Protein AF-A0A8U0M442-F1 (afdb_monomer)

pLDDT: mean 87.53, std 16.9, range [26.62, 98.56]

Radius of gyration: 19.97 Å; Cα contacts (8 Å, |Δi|>4): 321; chains: 1; bounding box: 40×39×60 Å

Sequence (224 aa):
MPEYIAVTCFVAEQVDKVVFAGDLQQYSVEVANSILSRNEPLSRLKRDQACSIIENVKAEYSRLFDSNEITKDVKYVRENIVNSSKSERKITRAYGGYYLSYNQSLLIDLILESLPVDVELRCIMLASIIEATSQCVAAPGHTAQYFKPVGKGLDAIIDAWKRDPLVYYERNFDRIADRFAKTKGEAIVGEAGSLLNKVKEGDLERVGELRKLESRVNFVSTKT

Secondary structure (DSSP, 8-state):
--HHHHHHHHHHHH-SS--EEEESSHHHHHHHHHHHT-SSPPPHHHHHHHHHHHHHHHHHHHHH-------S-HHHHHHHHHHHHT-SSHHHHHHBTTTB-HHHHHHHHHHHHT--SSHHHHHHHHHHHHHHHHHH--SSSTTPPPPPSSTHHHHHHHHHHTS-HHHHHHHHHHHHHT---SS--EEEE--HHHHHTT--TT-EE---S-----SS-EE-----

Mean predicted aligned error: 7.13 Å

Structure (mmCIF, N/CA/C/O backbone):
data_AF-A0A8U0M442-F1
#
_entry.id   AF-A0A8U0M442-F1
#
loop_
_atom_site.group_PDB
_atom_site.id
_atom_site.type_symbol
_atom_site.label_atom_id
_atom_site.label_alt_id
_atom_site.label_comp_id
_atom_site.label_asym_id
_atom_site.label_entity_id
_atom_site.label_seq_id
_atom_site.pdbx_PDB_ins_code
_atom_site.Cartn_x
_atom_site.Cartn_y
_atom_site.Cartn_z
_atom_site.occupancy
_atom_site.B_iso_or_equiv
_atom_site.auth_seq_id
_atom_site.auth_comp_id
_atom_site.auth_asym_id
_atom_site.auth_atom_id
_atom_site.pdbx_PDB_model_num
ATOM 1 N N . MET A 1 1 ? 1.917 -8.196 4.770 1.00 55.84 1 MET A N 1
ATOM 2 C CA . MET A 1 1 ? 1.675 -7.754 6.159 1.00 55.84 1 MET A CA 1
ATOM 3 C C . MET A 1 1 ? 2.555 -8.594 7.077 1.00 55.84 1 MET A C 1
ATOM 5 O O . MET A 1 1 ? 2.558 -9.805 6.883 1.00 55.84 1 MET A O 1
ATOM 9 N N . PRO A 1 2 ? 3.330 -7.994 7.998 1.00 61.66 2 PRO A N 1
ATOM 10 C CA . PRO A 1 2 ? 4.067 -8.737 9.021 1.00 61.66 2 PRO A CA 1
ATOM 11 C C . PRO A 1 2 ? 3.153 -9.727 9.755 1.00 61.66 2 PRO A C 1
ATOM 13 O O . PRO A 1 2 ? 2.015 -9.385 10.082 1.00 61.66 2 PRO A O 1
ATOM 16 N N . GLU A 1 3 ? 3.636 -10.945 10.008 1.00 70.69 3 GLU A N 1
ATOM 17 C CA . GLU A 1 3 ? 2.829 -12.045 10.567 1.00 70.69 3 GLU A CA 1
ATOM 18 C C . GLU A 1 3 ? 2.163 -11.680 11.899 1.00 70.69 3 GLU A C 1
ATOM 20 O O . GLU A 1 3 ? 1.031 -12.081 12.170 1.00 70.69 3 GLU A O 1
ATOM 25 N N . TYR A 1 4 ? 2.833 -10.873 12.722 1.00 73.56 4 TYR A N 1
ATOM 26 C CA . TYR A 1 4 ? 2.301 -10.471 14.018 1.00 73.56 4 TYR A CA 1
ATOM 27 C C . TYR A 1 4 ? 1.079 -9.539 13.882 1.00 73.56 4 TYR A C 1
ATOM 29 O O . TYR A 1 4 ? 0.105 -9.729 14.607 1.00 73.56 4 TYR A O 1
ATOM 37 N N . ILE A 1 5 ? 1.068 -8.607 12.914 1.00 84.31 5 ILE A N 1
ATOM 38 C CA . ILE A 1 5 ? -0.086 -7.722 12.669 1.00 84.31 5 ILE A CA 1
ATOM 39 C C . ILE A 1 5 ? -1.287 -8.543 12.216 1.00 84.31 5 ILE A C 1
ATOM 41 O O . ILE A 1 5 ? -2.401 -8.314 12.679 1.00 84.31 5 ILE A O 1
ATOM 45 N N . ALA A 1 6 ? -1.059 -9.528 11.342 1.00 85.94 6 ALA A N 1
ATOM 46 C CA . ALA A 1 6 ? -2.124 -10.390 10.850 1.00 85.94 6 ALA A CA 1
ATOM 47 C C . ALA A 1 6 ? -2.821 -11.131 12.002 1.00 85.94 6 ALA A C 1
ATOM 49 O O . ALA A 1 6 ? -4.051 -11.158 12.051 1.00 85.94 6 ALA A O 1
ATOM 50 N N . VAL A 1 7 ? -2.047 -11.661 12.958 1.00 88.75 7 VAL A N 1
ATOM 51 C CA . VAL A 1 7 ? -2.593 -12.317 14.155 1.00 88.75 7 VAL A CA 1
ATOM 52 C C . VAL A 1 7 ? -3.352 -11.329 15.035 1.00 88.75 7 VAL A C 1
ATOM 54 O O . VAL A 1 7 ? -4.469 -11.624 15.446 1.00 88.75 7 VAL A O 1
ATOM 57 N N . THR A 1 8 ? -2.791 -10.150 15.295 1.00 90.44 8 THR A N 1
ATOM 58 C CA . THR A 1 8 ? -3.447 -9.118 16.106 1.00 90.44 8 THR A CA 1
ATOM 59 C C . THR A 1 8 ? -4.794 -8.699 15.518 1.00 90.44 8 THR A C 1
ATOM 61 O O . THR A 1 8 ? -5.797 -8.674 16.231 1.00 90.44 8 THR A O 1
ATOM 64 N N . CYS A 1 9 ? -4.840 -8.403 14.217 1.00 93.25 9 CYS A N 1
ATOM 65 C CA . CYS A 1 9 ? -6.079 -8.039 13.538 1.00 93.25 9 CYS A CA 1
ATOM 66 C C . CYS A 1 9 ? -7.093 -9.185 13.582 1.00 93.25 9 CYS A C 1
ATOM 68 O O . CYS A 1 9 ? -8.249 -8.945 13.914 1.00 93.25 9 CYS A O 1
ATOM 70 N N . PHE A 1 10 ? -6.649 -10.423 13.335 1.00 94.19 10 PHE A N 1
ATOM 71 C CA . PHE A 1 10 ? -7.511 -11.597 13.438 1.00 94.19 10 PHE A CA 1
ATOM 72 C C . PHE A 1 10 ? -8.125 -11.723 14.836 1.00 94.19 10 PHE A C 1
ATOM 74 O O . PHE A 1 10 ? -9.337 -11.861 14.955 1.00 94.19 10 PHE A O 1
ATOM 81 N N . VAL A 1 11 ? -7.323 -11.626 15.902 1.00 93.81 11 VAL A N 1
ATOM 82 C CA . VAL A 1 11 ? -7.831 -11.700 17.281 1.00 93.81 11 VAL A CA 1
ATOM 83 C C . VAL A 1 11 ? -8.887 -10.622 17.522 1.00 93.81 11 VAL A C 1
ATOM 85 O O . VAL A 1 11 ? -9.973 -10.945 17.999 1.00 93.81 11 VAL A O 1
ATOM 88 N N . ALA A 1 12 ? -8.617 -9.375 17.131 1.00 95.62 12 ALA A N 1
ATOM 89 C CA . ALA A 1 12 ? -9.541 -8.256 17.316 1.00 95.62 12 ALA A CA 1
ATOM 90 C C . ALA A 1 12 ? -10.872 -8.421 16.564 1.00 95.62 12 ALA A C 1
ATOM 92 O O . ALA A 1 12 ? -11.914 -7.980 17.044 1.00 95.62 12 ALA A O 1
ATOM 93 N N . GLU A 1 13 ? -10.862 -9.087 15.409 1.00 96.56 13 GLU A N 1
ATOM 94 C CA . GLU A 1 13 ? -12.071 -9.439 14.656 1.00 96.56 13 GLU A CA 1
ATOM 95 C C . GLU A 1 13 ? -12.875 -10.570 15.330 1.00 96.56 13 GLU A C 1
ATOM 97 O O . GLU A 1 13 ? -14.079 -10.698 15.103 1.00 96.56 13 GLU A O 1
ATOM 102 N N . GLN A 1 14 ? -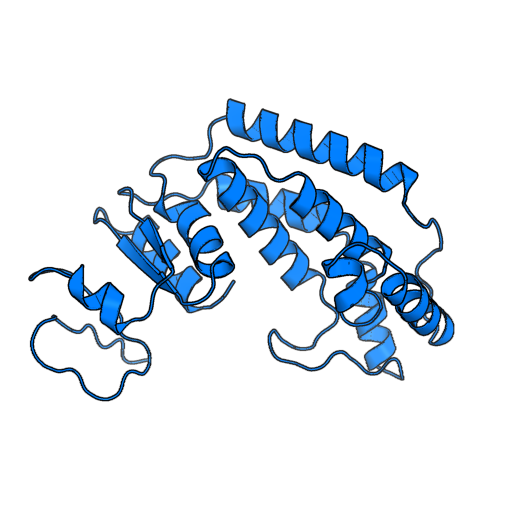12.243 -11.405 16.165 1.00 96.44 14 GLN A N 1
ATOM 103 C CA . GLN A 1 14 ? -12.881 -12.576 16.777 1.00 96.44 14 GLN A CA 1
ATOM 104 C C . GLN A 1 14 ? -13.397 -12.344 18.202 1.00 96.44 14 GLN A C 1
ATOM 106 O O . GLN A 1 14 ? -14.403 -12.956 18.579 1.00 96.44 14 GLN A O 1
ATOM 111 N N . VAL A 1 15 ? -12.771 -11.475 18.998 1.00 93.12 15 VAL A N 1
ATOM 112 C CA . VAL A 1 15 ? -13.087 -11.322 20.431 1.00 93.12 15 VAL A CA 1
ATOM 113 C C . VAL A 1 15 ? -13.762 -9.990 20.742 1.00 93.12 15 VAL A C 1
ATOM 115 O O . VAL A 1 15 ? -13.367 -8.963 20.212 1.00 93.12 15 VAL A O 1
ATOM 118 N N . ASP A 1 16 ? -14.743 -9.987 21.647 1.00 93.25 16 ASP A N 1
ATOM 119 C CA . ASP A 1 16 ? -15.371 -8.758 22.172 1.00 93.25 16 ASP A CA 1
ATOM 120 C C . ASP A 1 16 ? -14.550 -8.176 23.340 1.00 93.25 16 ASP A C 1
ATOM 122 O O . ASP A 1 16 ? -15.017 -8.006 24.469 1.00 93.25 16 ASP A O 1
ATOM 126 N N . LYS A 1 17 ? -13.247 -8.016 23.094 1.00 90.19 17 LYS A N 1
ATOM 127 C CA . LYS A 1 17 ? -12.266 -7.470 24.034 1.00 90.19 17 LYS A CA 1
ATOM 128 C C . LYS A 1 17 ? -11.420 -6.434 23.312 1.00 90.19 17 LYS A C 1
ATOM 130 O O . LYS A 1 17 ? -11.137 -6.567 22.125 1.00 90.19 17 LYS A O 1
ATOM 135 N N . VAL A 1 18 ? -10.983 -5.425 24.059 1.00 91.56 18 VAL A N 1
ATOM 136 C CA . VAL A 1 18 ? -10.044 -4.418 23.562 1.00 91.56 18 VAL A CA 1
ATOM 137 C C . VAL A 1 18 ? -8.711 -5.101 23.262 1.00 91.56 18 VAL A C 1
ATOM 139 O O . VAL A 1 18 ? -8.135 -5.746 24.135 1.00 91.56 18 VAL A O 1
ATOM 142 N N . VAL A 1 19 ? -8.228 -4.961 22.028 1.00 91.56 19 VAL A N 1
ATOM 143 C CA . VAL A 1 19 ? -6.925 -5.483 21.605 1.00 91.56 19 VAL A CA 1
ATOM 144 C C . VAL A 1 19 ? -5.942 -4.329 21.480 1.00 91.56 19 VAL A C 1
ATOM 146 O O . VAL A 1 19 ? -6.162 -3.396 20.708 1.00 91.56 19 VAL A O 1
ATOM 149 N N . PHE A 1 20 ? -4.844 -4.421 22.225 1.00 90.12 20 PHE A N 1
ATOM 150 C CA . PHE A 1 20 ? -3.714 -3.510 22.111 1.00 90.12 20 PHE A CA 1
ATOM 151 C C . PHE A 1 20 ? -2.607 -4.154 21.290 1.00 90.12 20 PHE A C 1
ATOM 153 O O . PHE A 1 20 ? -2.315 -5.342 21.428 1.00 90.12 20 PHE A O 1
ATOM 160 N N . ALA A 1 21 ? -1.973 -3.351 20.450 1.00 89.81 21 ALA A N 1
ATOM 161 C CA . ALA A 1 21 ? -0.800 -3.756 19.702 1.00 89.81 21 ALA A CA 1
ATOM 162 C C . ALA A 1 21 ? 0.303 -2.722 19.866 1.00 89.81 21 ALA A C 1
ATOM 164 O O . ALA A 1 21 ? 0.047 -1.536 20.073 1.00 89.81 21 ALA A O 1
ATOM 165 N N . GLY A 1 22 ? 1.544 -3.149 19.698 1.00 88.88 22 GLY A N 1
ATOM 166 C CA . GLY A 1 22 ? 2.610 -2.190 19.512 1.00 88.88 22 GLY A CA 1
ATOM 167 C C . GLY A 1 22 ? 3.767 -2.749 18.723 1.00 88.88 22 GLY A C 1
ATOM 168 O O . GLY A 1 22 ? 3.911 -3.961 18.571 1.00 88.88 22 GLY A O 1
ATOM 169 N N . ASP A 1 23 ? 4.523 -1.824 18.152 1.00 90.06 23 ASP A N 1
ATOM 170 C CA . ASP A 1 23 ? 5.667 -2.103 17.299 1.00 90.06 23 ASP A CA 1
ATOM 171 C C . ASP A 1 23 ? 6.629 -0.916 17.327 1.00 90.06 23 ASP A C 1
ATOM 173 O O . ASP A 1 23 ? 6.235 0.213 17.623 1.00 90.06 23 ASP A O 1
ATOM 177 N N . LEU A 1 24 ? 7.894 -1.153 16.995 1.00 89.12 24 LEU A N 1
ATOM 178 C CA . LEU A 1 24 ? 8.879 -0.076 16.881 1.00 89.12 24 LEU A CA 1
ATOM 179 C C . LEU A 1 24 ? 8.659 0.773 15.624 1.00 89.12 24 LEU A C 1
ATOM 181 O O . LEU A 1 24 ? 9.098 1.920 15.556 1.00 89.12 24 LEU A O 1
ATOM 185 N N . GLN A 1 25 ? 8.012 0.210 14.607 1.00 89.69 25 GLN A N 1
ATOM 186 C CA . GLN A 1 25 ? 7.875 0.811 13.295 1.00 89.69 25 GLN A CA 1
ATOM 187 C C . GLN A 1 25 ? 6.490 1.444 13.143 1.00 89.69 25 GLN A C 1
ATOM 189 O O . GLN A 1 25 ? 5.455 0.777 13.193 1.00 89.69 25 GLN A O 1
ATOM 194 N N . GLN A 1 26 ? 6.480 2.754 12.877 1.00 90.50 26 GLN A N 1
ATOM 195 C CA . GLN A 1 26 ? 5.258 3.539 12.671 1.00 90.50 26 GLN A CA 1
ATOM 196 C C . GLN A 1 26 ? 4.336 2.930 11.607 1.00 90.50 26 GLN A C 1
ATOM 198 O O . GLN A 1 26 ? 3.122 2.902 11.792 1.00 90.50 26 GLN A O 1
ATOM 203 N N . TYR A 1 27 ? 4.891 2.410 10.507 1.00 88.62 27 TYR A N 1
ATOM 204 C CA . TYR A 1 27 ? 4.064 1.834 9.445 1.00 88.62 27 TYR A CA 1
ATOM 205 C C . TYR A 1 27 ? 3.283 0.612 9.942 1.00 88.62 27 TYR A C 1
ATOM 207 O O . TYR A 1 27 ? 2.114 0.456 9.606 1.00 88.62 27 TYR A O 1
ATOM 215 N N . SER A 1 28 ? 3.893 -0.237 10.770 1.00 90.94 28 SER A N 1
ATOM 216 C CA . SER A 1 28 ? 3.242 -1.437 11.284 1.00 90.94 28 SER A CA 1
ATOM 217 C C . SER A 1 28 ? 2.088 -1.079 12.221 1.00 90.94 28 SER A C 1
ATOM 219 O O . SER A 1 28 ? 1.016 -1.682 12.174 1.00 90.94 28 SER A O 1
ATOM 221 N N . VAL A 1 29 ? 2.276 -0.028 13.018 1.00 92.69 29 VAL A N 1
ATOM 222 C CA . VAL A 1 29 ? 1.230 0.545 13.868 1.00 92.69 29 VAL A CA 1
ATOM 223 C C . VAL A 1 29 ? 0.062 1.078 13.041 1.00 92.69 29 VAL A C 1
ATOM 225 O O . VAL A 1 29 ? -1.089 0.784 13.351 1.00 92.69 29 VAL A O 1
ATOM 228 N N . GLU A 1 30 ? 0.327 1.806 11.960 1.00 93.50 30 GLU A N 1
ATOM 229 C CA . GLU A 1 30 ? -0.731 2.325 11.083 1.00 93.50 30 GLU A CA 1
ATOM 230 C C . GLU A 1 30 ? -1.480 1.203 10.354 1.00 93.50 30 GLU A C 1
ATOM 232 O O . GLU A 1 30 ? -2.708 1.229 10.266 1.00 93.50 30 GLU A O 1
ATOM 237 N N . VAL A 1 31 ? -0.772 0.155 9.920 1.00 94.56 31 VAL A N 1
ATOM 238 C CA . VAL A 1 31 ? -1.399 -1.034 9.327 1.00 94.56 31 VAL A CA 1
ATOM 239 C C . VAL A 1 31 ? -2.300 -1.743 10.338 1.00 94.56 31 VAL A C 1
ATOM 241 O O . VAL A 1 31 ? -3.432 -2.081 10.001 1.00 94.56 31 VAL A O 1
ATOM 244 N N . ALA A 1 32 ? -1.857 -1.940 11.580 1.00 95.62 32 ALA A N 1
ATOM 245 C CA . ALA A 1 32 ? -2.695 -2.536 12.620 1.00 95.62 32 ALA A CA 1
ATOM 246 C C . ALA A 1 32 ? -3.919 -1.654 12.942 1.00 95.62 32 ALA A C 1
ATOM 248 O O . ALA A 1 32 ? -5.049 -2.147 13.024 1.00 95.62 32 ALA A O 1
ATOM 249 N N . ASN A 1 33 ? -3.722 -0.336 13.040 1.00 96.75 33 ASN A N 1
ATOM 250 C CA . ASN A 1 33 ? -4.794 0.627 13.290 1.00 96.75 33 ASN A CA 1
ATOM 251 C C . ASN A 1 33 ? -5.827 0.712 12.161 1.00 96.75 33 ASN A C 1
ATOM 253 O O . ASN A 1 33 ? -6.955 1.114 12.437 1.00 96.75 33 ASN A O 1
ATOM 257 N N . SER A 1 34 ? -5.512 0.265 10.938 1.00 96.94 34 SER A N 1
ATOM 258 C CA . SER A 1 34 ? -6.503 0.151 9.853 1.00 96.94 34 SER A CA 1
ATOM 259 C C . SER A 1 34 ? -7.693 -0.760 10.200 1.00 96.94 34 SER A C 1
ATOM 261 O O . SER A 1 34 ? -8.754 -0.639 9.581 1.00 96.94 34 SER A O 1
ATOM 263 N N . ILE A 1 35 ? -7.532 -1.637 11.200 1.00 97.62 35 ILE A N 1
ATOM 264 C CA . ILE A 1 35 ? -8.568 -2.539 11.720 1.00 97.62 35 ILE A CA 1
ATOM 265 C C . ILE A 1 35 ? -8.875 -2.233 13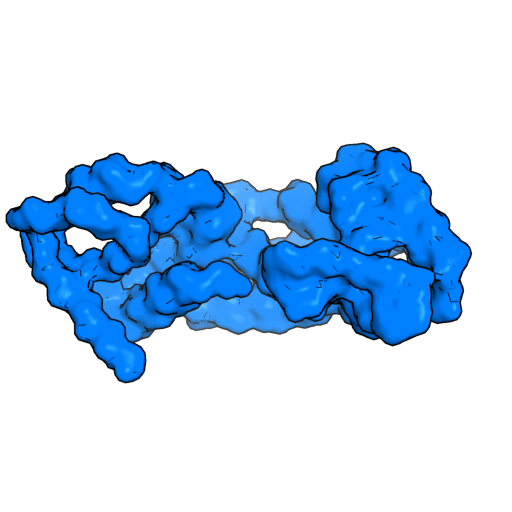.190 1.00 97.62 35 ILE A C 1
ATOM 267 O O . ILE A 1 35 ? -10.043 -2.106 13.542 1.00 97.62 35 ILE A O 1
ATOM 271 N N . LEU A 1 36 ? -7.855 -2.088 14.047 1.00 96.88 36 LEU A N 1
ATOM 272 C CA . LEU A 1 36 ? -8.054 -1.976 15.502 1.00 96.88 36 LEU A CA 1
ATOM 273 C C . LEU A 1 36 ? -8.815 -0.719 15.930 1.00 96.88 36 LEU A C 1
ATOM 275 O O . LEU A 1 36 ? -9.611 -0.775 16.863 1.00 96.88 36 LEU A O 1
ATOM 279 N N . SER A 1 37 ? -8.590 0.409 15.254 1.00 96.12 37 SER A N 1
ATOM 280 C CA . SER A 1 37 ? -9.120 1.711 15.684 1.00 96.12 37 SER A CA 1
ATOM 281 C C . SER A 1 37 ? -10.627 1.888 15.449 1.00 96.12 37 SER A C 1
ATOM 283 O O . SER A 1 37 ? -11.217 2.894 15.856 1.00 96.12 37 SER A O 1
ATOM 285 N N . ARG A 1 38 ? -11.276 0.909 14.812 1.00 96.38 38 ARG A N 1
ATOM 286 C CA . ARG A 1 38 ? -12.689 0.958 14.437 1.00 96.38 38 ARG A CA 1
ATOM 287 C C . ARG A 1 38 ? -13.394 -0.355 14.722 1.00 96.38 38 ARG A C 1
ATOM 289 O O . ARG A 1 38 ? -12.786 -1.420 14.738 1.00 96.38 38 ARG A O 1
ATOM 296 N N . ASN A 1 39 ? -14.699 -0.244 14.927 1.00 97.38 39 ASN A N 1
ATOM 297 C CA . ASN A 1 39 ? -15.589 -1.362 15.208 1.00 97.38 39 ASN A CA 1
ATOM 298 C C . ASN A 1 39 ? -16.771 -1.459 14.245 1.00 97.38 39 ASN A C 1
ATOM 300 O O . ASN A 1 39 ? -17.774 -2.106 14.532 1.00 97.38 39 ASN A O 1
ATOM 304 N N . GLU A 1 40 ? -16.631 -0.808 13.099 1.00 97.69 40 GLU A N 1
ATOM 305 C CA . GLU A 1 40 ? -17.576 -0.849 12.002 1.00 97.69 40 GLU A CA 1
ATOM 306 C C . GLU A 1 40 ? -16.814 -0.785 10.667 1.00 97.69 40 GLU A C 1
ATOM 308 O O . GLU A 1 40 ? -15.645 -0.360 10.624 1.00 97.69 40 GLU A O 1
ATOM 313 N N . PRO A 1 41 ? -17.437 -1.234 9.565 1.00 97.94 41 PRO A N 1
ATOM 314 C CA . PRO A 1 41 ? -16.893 -1.036 8.231 1.00 97.94 41 PRO A CA 1
ATOM 315 C C . PRO A 1 41 ? -16.665 0.444 7.930 1.00 97.94 41 PRO A C 1
ATOM 317 O O . PRO A 1 41 ? -17.378 1.316 8.426 1.00 97.94 41 PRO A O 1
ATOM 320 N N . LEU A 1 42 ? -15.720 0.723 7.035 1.00 97.75 42 LEU A N 1
ATOM 321 C CA . LEU A 1 42 ? -15.485 2.079 6.564 1.00 97.75 42 LEU A CA 1
ATOM 322 C C . LEU A 1 42 ? -16.757 2.642 5.914 1.00 97.75 42 LEU A C 1
ATOM 324 O O . LEU A 1 42 ? -17.309 2.038 4.983 1.00 97.75 42 LEU A O 1
ATOM 328 N N . SER A 1 43 ? -17.192 3.811 6.390 1.00 97.94 43 SER A N 1
ATOM 329 C CA . SER A 1 43 ? -18.424 4.454 5.933 1.00 97.94 43 SER A CA 1
ATOM 330 C C . SER A 1 43 ? -18.390 4.788 4.440 1.00 97.94 43 SER A C 1
ATOM 332 O O . SER A 1 43 ? -17.330 5.025 3.852 1.00 97.94 43 SER A O 1
ATOM 334 N N . ARG A 1 44 ? -19.572 4.864 3.814 1.00 97.75 44 ARG A N 1
ATOM 335 C CA . ARG A 1 44 ? -19.685 5.189 2.386 1.00 97.75 44 ARG A CA 1
ATOM 336 C C . ARG A 1 44 ? -19.023 6.524 2.036 1.00 97.75 44 ARG A C 1
ATOM 338 O O . ARG A 1 44 ? -18.281 6.585 1.066 1.00 97.75 44 ARG A O 1
ATOM 345 N N . LEU A 1 45 ? -19.218 7.546 2.871 1.00 98.00 45 LEU A N 1
ATOM 346 C CA . LEU A 1 45 ? -18.607 8.865 2.688 1.00 98.00 45 LEU A CA 1
ATOM 347 C C . LEU A 1 45 ? -17.072 8.787 2.640 1.00 98.00 45 LEU A C 1
ATOM 349 O O . LEU A 1 45 ? -16.451 9.392 1.771 1.00 98.00 45 LEU A O 1
ATOM 353 N N . LYS A 1 46 ? -16.457 8.011 3.544 1.00 98.06 46 LYS A N 1
ATOM 354 C CA . LYS A 1 46 ? -14.999 7.827 3.567 1.00 98.06 46 LYS A CA 1
ATOM 355 C C . LYS A 1 46 ? -14.500 7.027 2.360 1.00 98.06 46 LYS A C 1
ATOM 357 O O . LYS A 1 46 ? -13.422 7.318 1.849 1.00 98.06 46 LYS A O 1
ATOM 362 N N . ARG A 1 47 ? -15.284 6.064 1.860 1.00 98.25 47 ARG A N 1
ATOM 363 C CA . ARG A 1 47 ? -14.973 5.363 0.599 1.00 98.25 47 ARG A CA 1
ATOM 364 C C . ARG A 1 47 ? -15.010 6.306 -0.597 1.00 98.25 47 ARG A C 1
ATOM 366 O O . ARG A 1 47 ? -14.053 6.335 -1.359 1.00 98.25 47 ARG A O 1
ATOM 373 N N . ASP A 1 48 ? -16.058 7.117 -0.722 1.00 98.19 48 ASP A N 1
ATOM 374 C CA . ASP A 1 48 ? -16.179 8.090 -1.814 1.00 98.19 48 ASP A CA 1
ATOM 375 C C . ASP A 1 48 ? -15.036 9.130 -1.762 1.00 98.19 48 ASP A C 1
ATOM 377 O O . ASP A 1 48 ? -14.496 9.532 -2.799 1.00 98.19 48 ASP A O 1
ATOM 381 N N . GLN A 1 49 ? -14.601 9.510 -0.554 1.00 98.38 49 GLN A N 1
ATOM 382 C CA . GLN A 1 49 ? -13.415 10.344 -0.350 1.00 98.38 49 GLN A CA 1
ATOM 383 C C . GLN A 1 49 ? -12.129 9.656 -0.835 1.00 98.38 49 GLN A C 1
ATOM 385 O O . GLN A 1 49 ? -11.362 10.280 -1.567 1.00 98.38 49 GLN A O 1
ATOM 390 N N . ALA A 1 50 ? -11.886 8.390 -0.472 1.00 98.31 50 ALA A N 1
ATOM 391 C CA . ALA A 1 50 ? -10.731 7.641 -0.977 1.00 98.31 50 ALA A CA 1
ATOM 392 C C . ALA A 1 50 ? -10.749 7.520 -2.504 1.00 98.31 50 ALA A C 1
ATOM 394 O O . ALA A 1 50 ? -9.729 7.784 -3.137 1.00 98.31 50 ALA A O 1
ATOM 395 N N . CYS A 1 51 ? -11.904 7.207 -3.103 1.00 98.19 51 CYS A N 1
ATOM 396 C CA . CYS A 1 51 ? -12.058 7.171 -4.557 1.00 98.19 51 CYS A CA 1
ATOM 397 C C . CYS A 1 51 ? -11.662 8.510 -5.188 1.00 98.19 51 CYS A C 1
ATOM 399 O O . CYS A 1 51 ? -10.867 8.539 -6.119 1.00 98.19 51 CYS A O 1
ATOM 401 N N .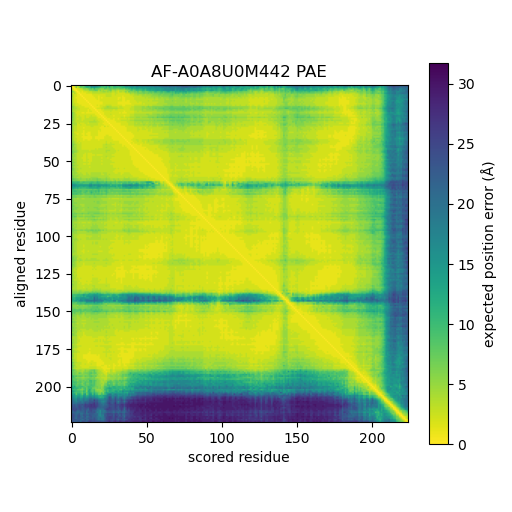 SER A 1 52 ? -12.143 9.626 -4.636 1.00 98.38 52 SER A N 1
ATOM 402 C CA . SER A 1 52 ? -11.814 10.966 -5.141 1.00 98.38 52 SER A CA 1
ATOM 403 C C . SER A 1 52 ? -10.313 11.269 -5.066 1.00 98.38 52 SER A C 1
ATOM 405 O O . SER A 1 52 ? -9.747 11.846 -5.993 1.00 98.38 52 SER A O 1
ATOM 407 N N . ILE A 1 53 ? -9.648 10.861 -3.980 1.00 98.56 53 ILE A N 1
ATOM 408 C CA . ILE A 1 53 ? -8.192 11.001 -3.837 1.00 98.56 53 ILE A CA 1
ATOM 409 C C . ILE A 1 53 ? -7.467 10.176 -4.906 1.00 98.56 53 ILE A C 1
ATOM 411 O O . ILE A 1 53 ? -6.562 10.684 -5.564 1.00 98.56 53 ILE A O 1
ATOM 415 N N . ILE A 1 54 ? -7.878 8.926 -5.113 1.00 98.31 54 ILE A N 1
ATOM 416 C CA . ILE A 1 54 ? -7.249 8.033 -6.089 1.00 98.31 54 ILE A CA 1
ATOM 417 C C . ILE A 1 54 ? -7.466 8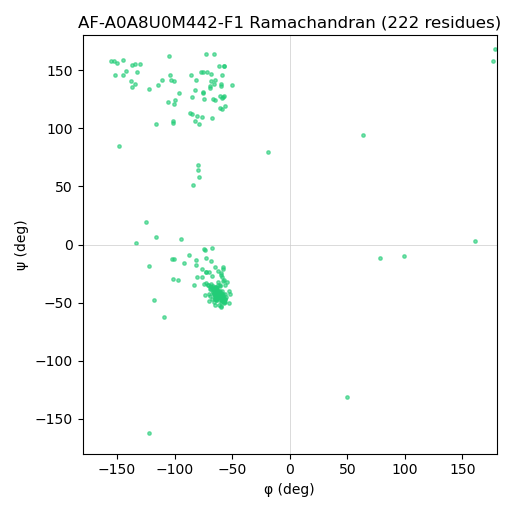.505 -7.526 1.00 98.31 54 ILE A C 1
ATOM 419 O O . ILE A 1 54 ? -6.541 8.414 -8.329 1.00 98.31 54 ILE A O 1
ATOM 423 N N . GLU A 1 55 ? -8.620 9.078 -7.858 1.00 98.25 55 GLU A N 1
ATOM 424 C CA . GLU A 1 55 ? -8.835 9.678 -9.179 1.00 98.25 55 GLU A CA 1
ATOM 425 C C . GLU A 1 55 ? -7.911 10.882 -9.423 1.00 98.25 55 GLU A C 1
ATOM 427 O O . GLU A 1 55 ? -7.344 11.018 -10.510 1.00 98.25 55 GLU A O 1
ATOM 432 N N . ASN A 1 56 ? -7.652 11.705 -8.401 1.00 98.06 56 ASN A N 1
ATOM 433 C CA . ASN A 1 56 ? -6.658 12.779 -8.504 1.00 98.06 56 ASN A CA 1
ATOM 434 C C . ASN A 1 56 ? -5.240 12.225 -8.706 1.00 98.06 56 ASN A C 1
ATOM 436 O O . ASN A 1 56 ? -4.508 12.720 -9.565 1.00 98.06 56 ASN A O 1
ATOM 440 N N . VAL A 1 57 ? -4.877 11.165 -7.976 1.00 98.06 57 VAL A N 1
ATOM 441 C CA . VAL A 1 57 ? -3.596 10.468 -8.159 1.00 98.06 57 VAL A CA 1
ATOM 442 C C . VAL A 1 57 ? -3.475 9.912 -9.575 1.00 98.06 57 VAL A C 1
ATOM 444 O O . VAL A 1 57 ? -2.444 10.111 -10.208 1.00 98.06 57 VAL A O 1
ATOM 447 N N . LYS A 1 58 ? -4.512 9.255 -10.110 1.00 97.38 58 LYS A N 1
ATOM 448 C CA . LYS A 1 58 ? -4.527 8.730 -11.488 1.00 97.38 58 LYS A CA 1
ATOM 449 C C . LYS A 1 58 ? -4.334 9.847 -12.514 1.00 97.38 58 LYS A C 1
ATOM 451 O O . LYS A 1 58 ? -3.574 9.680 -13.472 1.00 97.38 58 LYS A O 1
ATOM 456 N N . ALA A 1 59 ? -4.984 10.992 -12.308 1.00 97.00 59 ALA A N 1
ATOM 457 C CA . ALA A 1 59 ? -4.853 12.150 -13.184 1.00 97.00 59 ALA A CA 1
ATOM 458 C C . ALA A 1 59 ? -3.435 12.745 -13.157 1.00 97.00 59 ALA A C 1
ATOM 460 O O . ALA A 1 59 ? -2.897 13.080 -14.212 1.00 97.00 59 ALA A O 1
ATOM 461 N N . GLU A 1 60 ? -2.815 12.864 -11.980 1.00 96.62 60 GLU A N 1
ATOM 462 C CA . GLU A 1 60 ? -1.426 13.318 -11.856 1.00 96.62 60 GLU A CA 1
ATOM 463 C C . GLU A 1 60 ? -0.447 12.296 -12.436 1.00 96.62 60 GLU A C 1
ATOM 465 O O . GLU A 1 60 ? 0.412 12.648 -13.245 1.00 96.62 60 GLU A O 1
ATOM 470 N N . TYR A 1 61 ? -0.626 11.023 -12.092 1.00 96.19 61 TYR A N 1
ATOM 471 C CA . TYR A 1 61 ? 0.184 9.923 -12.588 1.00 96.19 61 TYR A CA 1
ATOM 472 C C . TYR A 1 61 ? 0.200 9.886 -14.112 1.00 96.19 61 TYR A C 1
ATOM 474 O O . TYR A 1 61 ? 1.271 9.831 -14.701 1.00 96.19 61 TYR A O 1
ATOM 482 N N . SER A 1 62 ? -0.956 10.033 -14.762 1.00 94.62 62 SER A N 1
ATOM 483 C CA . SER A 1 62 ? -1.059 10.054 -16.227 1.00 94.62 62 SER A CA 1
ATOM 484 C C . SER A 1 62 ? -0.246 11.177 -16.885 1.00 94.62 62 SER A C 1
ATOM 486 O O . SER A 1 62 ? 0.158 11.039 -18.035 1.00 94.62 62 SER A O 1
ATOM 488 N N . ARG A 1 63 ? 0.018 12.288 -16.178 1.00 93.25 63 ARG A N 1
ATOM 489 C CA . ARG A 1 63 ? 0.868 13.388 -16.678 1.00 93.25 63 ARG A CA 1
ATOM 490 C C . ARG A 1 63 ? 2.358 13.096 -16.535 1.00 93.25 63 ARG A C 1
ATOM 492 O O . ARG A 1 63 ? 3.155 13.654 -17.282 1.00 93.25 63 ARG A O 1
ATOM 499 N N . LEU A 1 64 ? 2.725 12.283 -15.548 1.00 90.69 64 LEU A N 1
ATOM 500 C CA . LEU A 1 64 ? 4.110 11.948 -15.215 1.00 90.69 64 LEU A CA 1
ATOM 501 C C . LEU A 1 64 ? 4.537 10.576 -15.760 1.00 90.69 64 LEU A C 1
ATOM 503 O O . LEU A 1 64 ? 5.721 10.252 -15.725 1.00 90.69 64 LEU A O 1
ATOM 507 N N . PHE A 1 65 ? 3.578 9.771 -16.219 1.00 88.06 65 PHE A N 1
ATOM 508 C CA . PHE A 1 65 ? 3.777 8.396 -16.647 1.00 88.06 65 PHE A CA 1
ATOM 509 C C . PHE A 1 65 ? 4.749 8.312 -17.819 1.00 88.06 65 PHE A C 1
ATOM 511 O O . PHE A 1 65 ? 4.550 8.945 -18.858 1.00 88.06 65 PHE A O 1
ATOM 518 N N . ASP A 1 66 ? 5.768 7.469 -17.674 1.00 82.56 66 ASP A N 1
ATOM 519 C CA . ASP A 1 66 ? 6.608 7.101 -18.801 1.00 82.56 66 ASP A CA 1
ATOM 520 C C . ASP A 1 66 ? 5.903 6.012 -19.618 1.00 82.56 66 ASP A C 1
ATOM 522 O O . ASP A 1 66 ? 5.771 4.872 -19.173 1.00 82.56 66 ASP A O 1
ATOM 526 N N . SER A 1 67 ? 5.466 6.356 -20.830 1.00 81.62 67 SER A N 1
ATOM 527 C CA . SER A 1 67 ? 4.779 5.435 -21.742 1.00 81.62 67 SER A CA 1
ATOM 528 C C . SER A 1 67 ? 5.648 4.294 -22.282 1.00 81.62 67 SER A C 1
ATOM 530 O O . SER A 1 67 ? 5.141 3.456 -23.027 1.00 81.62 67 SER A O 1
ATOM 532 N N . ASN A 1 68 ? 6.942 4.258 -21.953 1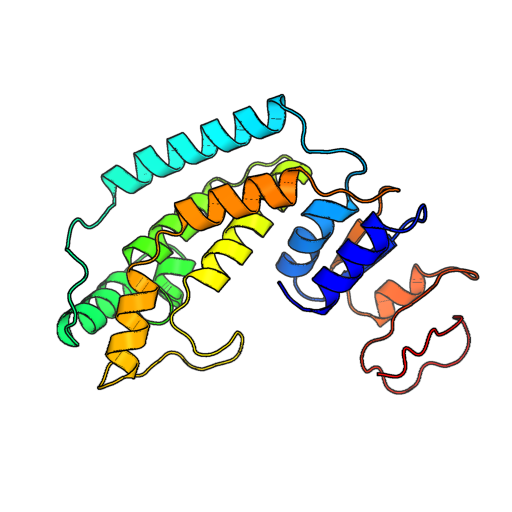.00 81.56 68 ASN A N 1
ATOM 533 C CA . ASN A 1 68 ? 7.838 3.197 -22.391 1.00 81.56 68 ASN A CA 1
ATOM 534 C C . ASN A 1 68 ? 7.319 1.814 -21.977 1.00 81.56 68 ASN A C 1
ATOM 536 O O . ASN A 1 68 ? 7.189 1.495 -20.791 1.00 81.56 68 ASN A O 1
ATOM 540 N N . GLU A 1 69 ? 7.071 0.969 -22.978 1.00 87.19 69 GLU A N 1
ATOM 541 C CA . GLU A 1 69 ? 6.646 -0.409 -22.764 1.00 87.19 69 GLU A CA 1
ATOM 542 C C . GLU A 1 69 ? 7.703 -1.174 -21.957 1.00 87.19 69 GLU A C 1
ATOM 544 O O . GLU A 1 69 ? 8.911 -1.052 -22.184 1.00 87.19 69 GLU A O 1
ATOM 549 N N . ILE A 1 70 ? 7.249 -1.985 -20.999 1.00 90.56 70 ILE A N 1
ATOM 550 C CA . ILE A 1 70 ? 8.141 -2.839 -20.218 1.00 90.56 70 ILE A CA 1
ATOM 551 C C . ILE A 1 70 ? 8.715 -3.916 -21.140 1.00 90.56 70 ILE A C 1
ATOM 553 O O . ILE A 1 70 ? 8.025 -4.864 -21.520 1.00 90.56 70 ILE A O 1
ATOM 557 N N . THR A 1 71 ? 10.005 -3.802 -21.447 1.00 91.44 71 THR A N 1
ATOM 558 C CA . THR A 1 71 ? 10.718 -4.755 -22.302 1.00 91.44 71 THR A CA 1
ATOM 559 C C . THR A 1 71 ? 11.609 -5.682 -21.485 1.00 91.44 71 THR A C 1
ATOM 561 O O . THR A 1 71 ? 12.187 -5.309 -20.463 1.00 91.44 71 THR A O 1
ATOM 564 N N . LYS A 1 72 ? 11.739 -6.930 -21.947 1.00 93.69 72 LYS A N 1
ATOM 565 C CA . LYS A 1 72 ? 12.618 -7.934 -21.340 1.00 93.69 72 LYS A CA 1
ATOM 566 C C . LYS A 1 72 ? 14.070 -7.718 -21.775 1.00 93.69 72 LYS A C 1
ATOM 568 O O . LYS A 1 72 ? 14.634 -8.521 -22.513 1.00 93.69 72 LYS A O 1
ATOM 573 N N . ASP A 1 73 ? 14.659 -6.621 -21.312 1.00 93.69 73 ASP A N 1
ATOM 574 C CA . ASP A 1 73 ? 16.027 -6.214 -21.629 1.00 93.69 73 ASP A CA 1
ATOM 575 C C . ASP A 1 73 ? 16.759 -5.718 -20.370 1.00 93.69 73 ASP A C 1
ATOM 577 O O . ASP A 1 73 ? 16.246 -4.932 -19.574 1.00 93.69 73 ASP A O 1
ATOM 581 N N . VAL A 1 74 ? 18.006 -6.157 -20.201 1.00 94.38 74 VAL A N 1
ATOM 582 C CA . VAL A 1 74 ? 18.903 -5.680 -19.140 1.00 94.38 74 VAL A CA 1
ATOM 583 C C . VAL A 1 74 ? 19.151 -4.176 -19.265 1.00 94.38 74 VAL A C 1
ATOM 585 O O . VAL A 1 74 ? 19.283 -3.491 -18.249 1.00 94.38 74 VAL A O 1
ATOM 588 N N . LYS A 1 75 ? 19.212 -3.647 -20.493 1.00 94.94 75 LYS A N 1
ATOM 589 C CA . LYS A 1 75 ? 19.366 -2.211 -20.738 1.00 94.94 75 LYS A CA 1
ATOM 590 C C . LYS A 1 75 ? 18.176 -1.429 -20.176 1.00 94.94 75 LYS A C 1
ATOM 592 O O . LYS A 1 75 ? 18.399 -0.477 -19.435 1.00 94.94 75 LYS A O 1
ATOM 597 N N . TYR A 1 76 ? 16.953 -1.898 -20.421 1.00 94.00 76 TYR A N 1
ATOM 598 C CA . TYR A 1 76 ? 15.727 -1.295 -19.891 1.00 94.00 76 TYR A CA 1
ATOM 599 C C . TYR A 1 76 ? 15.707 -1.255 -18.353 1.00 94.00 76 TYR A C 1
ATOM 601 O O . TYR A 1 76 ? 15.384 -0.229 -17.748 1.00 94.00 76 TYR A O 1
ATOM 609 N N . VAL A 1 77 ? 16.124 -2.345 -17.695 1.00 95.06 77 VAL A N 1
ATOM 610 C CA . VAL A 1 77 ? 16.241 -2.383 -16.224 1.00 95.06 77 VAL A CA 1
ATOM 611 C C . VAL A 1 77 ? 17.265 -1.360 -15.720 1.00 95.06 77 VAL A C 1
ATOM 613 O O . VAL A 1 77 ? 17.004 -0.641 -14.755 1.00 95.06 77 VAL A O 1
ATOM 616 N N . ARG A 1 78 ? 18.422 -1.243 -16.382 1.00 94.62 78 ARG A N 1
ATOM 617 C CA . ARG A 1 78 ? 19.454 -0.254 -16.019 1.00 94.62 78 ARG A CA 1
ATOM 618 C C . ARG A 1 78 ? 18.978 1.184 -16.210 1.00 94.62 78 ARG A C 1
ATOM 620 O O . ARG A 1 78 ? 19.280 2.028 -15.372 1.00 94.62 78 ARG A O 1
ATOM 627 N N . GLU A 1 79 ? 18.239 1.461 -17.277 1.00 94.69 79 GLU A N 1
ATOM 628 C CA . GLU A 1 79 ? 17.641 2.778 -17.518 1.00 94.69 79 GLU A CA 1
ATOM 629 C C . GLU A 1 79 ? 16.632 3.139 -16.424 1.00 94.69 79 GLU A C 1
ATOM 631 O O . GLU A 1 79 ? 16.695 4.247 -15.893 1.00 94.69 79 GLU A O 1
ATOM 636 N N . ASN A 1 80 ? 15.792 2.187 -15.999 1.00 95.25 80 ASN A N 1
ATOM 637 C CA . ASN A 1 80 ? 14.897 2.371 -14.853 1.00 95.25 80 ASN A CA 1
ATOM 638 C C . ASN A 1 80 ? 15.673 2.750 -13.583 1.00 95.25 80 ASN A C 1
ATOM 640 O O . ASN A 1 80 ? 15.311 3.724 -12.934 1.00 95.25 80 ASN A O 1
ATOM 644 N N . ILE A 1 81 ? 16.772 2.057 -13.259 1.00 95.00 81 ILE A N 1
ATOM 645 C CA . ILE A 1 81 ? 17.619 2.389 -12.095 1.00 95.00 81 ILE A CA 1
ATOM 646 C C . ILE A 1 81 ? 18.159 3.822 -12.190 1.00 95.00 81 ILE A C 1
ATOM 648 O O . ILE A 1 81 ? 18.094 4.587 -11.225 1.00 95.00 81 ILE A O 1
ATOM 652 N N . VAL A 1 82 ? 18.692 4.201 -13.355 1.00 95.75 82 VAL A N 1
ATOM 653 C CA . VAL A 1 82 ? 19.258 5.539 -13.571 1.00 95.75 82 VAL A CA 1
ATOM 654 C C . VAL A 1 82 ? 18.179 6.612 -13.443 1.00 95.75 82 VAL A C 1
ATOM 656 O O . VAL A 1 82 ? 18.399 7.608 -12.755 1.00 95.75 82 VAL A O 1
ATOM 659 N N . ASN A 1 83 ? 17.012 6.415 -14.052 1.00 94.75 83 ASN A N 1
ATOM 660 C CA . ASN A 1 83 ? 15.902 7.363 -13.976 1.00 94.75 83 ASN A CA 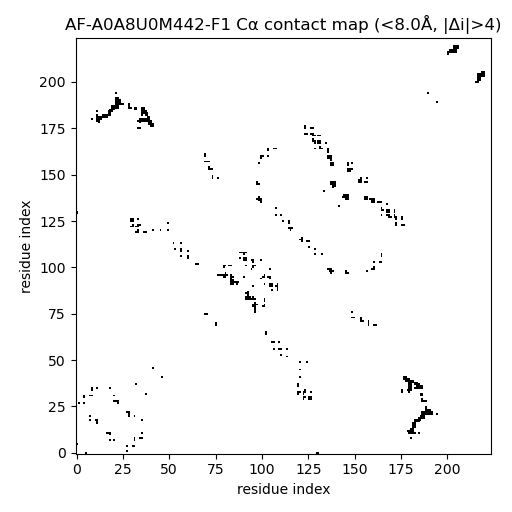1
ATOM 661 C C . ASN A 1 83 ? 15.358 7.478 -12.548 1.00 94.75 83 ASN A C 1
ATOM 663 O O . ASN A 1 83 ? 15.186 8.585 -12.040 1.00 94.75 83 ASN A O 1
ATOM 667 N N . SER A 1 84 ? 15.186 6.348 -11.863 1.00 96.25 84 SER A N 1
ATOM 668 C CA . SER A 1 84 ? 14.774 6.293 -10.462 1.00 96.25 84 SER A CA 1
ATOM 669 C C . SER A 1 84 ? 15.732 7.049 -9.546 1.00 96.25 84 SER A C 1
ATOM 671 O O . SER A 1 84 ? 15.282 7.875 -8.757 1.00 96.25 84 SER A O 1
ATOM 673 N N . SER A 1 85 ? 17.049 6.871 -9.705 1.00 95.94 85 SER A N 1
ATOM 674 C CA . SER A 1 85 ? 18.064 7.544 -8.877 1.00 95.94 85 SER A CA 1
ATOM 675 C C . SER A 1 85 ? 18.031 9.077 -8.945 1.00 95.94 85 SER A C 1
ATOM 677 O O . SER A 1 85 ? 18.455 9.740 -7.999 1.00 95.94 85 SER A O 1
ATOM 679 N N . LYS A 1 86 ? 17.501 9.637 -10.039 1.00 95.81 86 LYS A N 1
ATOM 680 C CA . LYS A 1 86 ? 17.349 11.084 -10.256 1.00 95.81 86 LYS A CA 1
ATOM 681 C C . LYS A 1 86 ? 16.038 11.641 -9.699 1.00 95.81 86 LYS A C 1
ATOM 683 O O . LYS A 1 86 ? 15.856 12.853 -9.699 1.00 95.81 86 LYS A O 1
ATOM 688 N N . SER A 1 87 ? 15.120 10.781 -9.257 1.00 95.62 87 SER A N 1
ATOM 689 C CA . SER A 1 87 ? 13.836 11.210 -8.709 1.00 95.62 87 SER A CA 1
ATOM 690 C C . SER A 1 87 ? 14.010 11.924 -7.368 1.00 95.62 87 SER A C 1
ATOM 692 O O . SER A 1 87 ? 14.780 11.514 -6.492 1.00 95.62 87 SER A O 1
ATOM 694 N N . GLU A 1 88 ? 13.234 12.984 -7.169 1.00 95.88 88 GLU A N 1
ATOM 695 C CA . GLU A 1 88 ? 13.149 13.670 -5.879 1.00 95.88 88 GLU A CA 1
ATOM 696 C C . GLU A 1 88 ? 12.303 12.880 -4.868 1.00 95.88 88 GLU A C 1
ATOM 698 O O . GLU A 1 88 ? 12.501 13.020 -3.655 1.00 95.88 88 GLU A O 1
ATOM 703 N N . ARG A 1 89 ? 11.436 11.981 -5.356 1.00 96.38 89 ARG A N 1
ATOM 704 C CA . ARG A 1 89 ? 10.507 11.194 -4.541 1.00 96.38 89 ARG A CA 1
ATOM 705 C C . ARG A 1 89 ? 11.172 9.978 -3.904 1.00 96.38 89 ARG A C 1
ATOM 707 O O . ARG A 1 89 ? 12.052 9.339 -4.487 1.00 96.38 89 ARG A O 1
ATOM 714 N N . LYS A 1 90 ? 10.788 9.687 -2.660 1.00 95.50 90 LYS A N 1
ATOM 715 C CA . LYS A 1 90 ? 11.554 8.810 -1.763 1.00 95.50 90 LYS A CA 1
ATOM 716 C C . LYS A 1 90 ? 11.508 7.351 -2.201 1.00 95.50 90 LYS A C 1
ATOM 718 O O . LYS A 1 90 ? 12.566 6.725 -2.259 1.00 95.50 90 LYS A O 1
ATOM 723 N N . ILE A 1 91 ? 10.324 6.814 -2.501 1.00 96.69 91 ILE A N 1
ATOM 724 C CA . ILE A 1 91 ? 10.172 5.409 -2.893 1.00 96.69 91 ILE A CA 1
ATOM 725 C C . ILE A 1 91 ? 10.791 5.182 -4.267 1.00 96.69 91 ILE A C 1
ATOM 727 O O . ILE A 1 91 ? 11.575 4.249 -4.440 1.00 96.69 91 ILE A O 1
ATOM 731 N N . THR A 1 92 ? 10.525 6.083 -5.208 1.00 97.44 92 THR A N 1
ATOM 732 C CA . THR A 1 92 ? 11.088 6.057 -6.558 1.00 97.44 92 THR A CA 1
ATOM 733 C C . THR A 1 92 ? 12.605 6.041 -6.519 1.00 97.44 92 THR A C 1
ATOM 735 O O . THR A 1 92 ? 13.215 5.174 -7.138 1.00 97.44 92 THR A O 1
ATOM 738 N N . ARG A 1 93 ? 13.224 6.939 -5.744 1.00 97.44 93 ARG A N 1
ATOM 739 C CA . ARG A 1 93 ? 14.684 7.012 -5.633 1.00 97.44 93 ARG A CA 1
ATOM 740 C C . ARG A 1 93 ? 15.302 5.797 -4.956 1.00 97.44 93 ARG A C 1
ATOM 742 O O . ARG A 1 93 ? 16.365 5.349 -5.376 1.00 97.44 93 ARG A O 1
ATOM 749 N N . ALA A 1 94 ? 14.678 5.295 -3.894 1.00 95.50 94 ALA A N 1
ATOM 750 C CA . ALA A 1 94 ? 15.258 4.232 -3.079 1.00 95.50 94 ALA A CA 1
ATOM 751 C C . ALA A 1 94 ? 15.031 2.824 -3.655 1.00 95.50 94 ALA A C 1
ATOM 753 O O . ALA A 1 94 ? 15.899 1.965 -3.511 1.00 95.50 94 ALA A O 1
ATOM 754 N N . TYR A 1 95 ? 13.884 2.577 -4.293 1.00 95.44 95 TYR A N 1
ATOM 755 C CA . TYR A 1 95 ? 13.439 1.227 -4.664 1.00 95.44 95 TYR A CA 1
ATOM 756 C C . TYR A 1 95 ? 13.180 1.041 -6.163 1.00 95.44 95 TYR A C 1
ATOM 758 O O . TYR A 1 95 ? 13.153 -0.103 -6.634 1.00 95.44 95 TYR A O 1
ATOM 766 N N . GLY A 1 96 ? 12.997 2.130 -6.912 1.00 95.81 96 GLY A N 1
ATOM 767 C CA . GLY A 1 96 ? 12.746 2.078 -8.346 1.00 95.81 96 GLY A CA 1
ATOM 768 C C . GLY A 1 96 ? 13.951 1.546 -9.129 1.00 95.81 96 GLY A C 1
ATOM 769 O O . GLY A 1 96 ? 15.106 1.828 -8.812 1.00 95.81 96 GLY A O 1
ATOM 770 N N . GLY A 1 97 ? 13.679 0.698 -10.117 1.00 93.56 97 GLY A N 1
ATOM 771 C CA . GLY A 1 97 ? 14.683 -0.038 -10.882 1.00 93.56 97 GLY A CA 1
ATOM 772 C C . GLY A 1 97 ? 15.261 -1.272 -10.176 1.00 93.56 97 GLY A C 1
ATOM 773 O O . GLY A 1 97 ? 15.898 -2.090 -10.837 1.00 93.56 97 GLY A O 1
ATOM 774 N N . TYR A 1 98 ? 15.009 -1.452 -8.875 1.00 92.69 98 TYR A N 1
ATOM 775 C CA . TYR A 1 98 ? 15.484 -2.607 -8.101 1.00 92.69 98 TYR A CA 1
ATOM 776 C C . TYR A 1 98 ? 14.342 -3.548 -7.722 1.00 92.69 98 TYR A C 1
ATOM 778 O O . TYR A 1 98 ? 14.312 -4.704 -8.134 1.00 92.69 98 TYR A O 1
ATOM 786 N N . TYR A 1 99 ? 13.393 -3.038 -6.940 1.00 95.31 99 TYR A N 1
ATOM 787 C CA . TYR A 1 99 ? 12.259 -3.805 -6.425 1.00 95.31 99 TYR A CA 1
ATOM 788 C C . TYR A 1 99 ? 10.988 -3.533 -7.222 1.00 95.31 99 TYR A C 1
ATOM 790 O O . TYR A 1 99 ? 10.132 -4.400 -7.335 1.00 95.31 99 TYR A O 1
ATOM 798 N N . LEU A 1 100 ? 10.870 -2.337 -7.785 1.00 96.44 100 LEU A N 1
ATOM 799 C CA . LEU A 1 100 ? 9.709 -1.851 -8.521 1.00 96.44 100 LEU A CA 1
ATOM 800 C C . LEU A 1 100 ? 10.198 -1.191 -9.807 1.00 96.44 100 LEU A C 1
ATOM 802 O O . LEU A 1 100 ? 11.331 -0.708 -9.846 1.00 96.44 100 LEU A O 1
ATOM 806 N N . SER A 1 101 ? 9.365 -1.121 -10.842 1.00 96.56 101 SER A N 1
ATOM 807 C CA . SER A 1 101 ? 9.678 -0.261 -11.986 1.00 96.56 101 SER A CA 1
ATOM 808 C C . SER A 1 101 ? 9.652 1.214 -11.569 1.00 96.56 101 SER A C 1
ATOM 810 O O . SER A 1 101 ? 9.096 1.579 -10.523 1.00 96.56 101 SER A O 1
ATOM 812 N N . TYR A 1 102 ? 10.229 2.089 -12.395 1.00 96.44 102 TYR A N 1
ATOM 813 C CA . TYR A 1 102 ? 10.120 3.536 -12.200 1.00 96.44 102 TYR A CA 1
ATOM 814 C C . TYR A 1 102 ? 8.649 3.963 -12.056 1.00 96.44 102 TYR A C 1
ATOM 816 O O . TYR A 1 102 ? 8.270 4.569 -11.058 1.00 96.44 102 TYR A O 1
ATOM 824 N N . ASN A 1 103 ? 7.797 3.530 -12.986 1.00 96.31 103 ASN A N 1
ATOM 825 C CA . ASN A 1 103 ? 6.373 3.862 -13.014 1.00 96.31 103 ASN A CA 1
ATOM 826 C C . ASN A 1 103 ? 5.588 3.316 -11.810 1.00 96.31 103 ASN A C 1
ATOM 828 O O . ASN A 1 103 ? 4.712 4.011 -11.299 1.00 96.31 103 ASN A O 1
ATOM 832 N N . GLN A 1 104 ? 5.887 2.101 -11.337 1.00 97.38 104 GLN A N 1
ATOM 833 C CA . GLN A 1 104 ? 5.252 1.551 -10.132 1.00 97.38 104 GLN A CA 1
ATOM 834 C C . GLN A 1 104 ? 5.633 2.365 -8.889 1.00 97.38 104 GLN A C 1
ATOM 836 O O . GLN A 1 104 ? 4.777 2.717 -8.083 1.00 97.38 104 GLN A O 1
ATOM 841 N N . SER A 1 105 ? 6.924 2.666 -8.732 1.00 97.50 105 SER A N 1
ATOM 842 C CA . SER A 1 105 ? 7.428 3.401 -7.567 1.00 97.50 105 SER A CA 1
ATOM 843 C C . SER A 1 105 ? 6.968 4.862 -7.532 1.00 97.50 105 SER A C 1
ATOM 845 O O . SER A 1 105 ? 6.606 5.347 -6.461 1.00 97.50 105 SER A O 1
ATOM 847 N N . LEU A 1 106 ? 6.865 5.511 -8.696 1.00 97.25 106 LEU A N 1
ATOM 848 C CA . LEU A 1 106 ? 6.286 6.846 -8.842 1.00 97.25 106 LEU A CA 1
ATOM 849 C C . LEU A 1 106 ? 4.826 6.882 -8.382 1.00 97.25 106 LEU A C 1
ATOM 851 O O . LEU A 1 106 ? 4.456 7.732 -7.578 1.00 97.25 106 LEU A O 1
ATOM 855 N N . LEU A 1 107 ? 4.007 5.941 -8.856 1.00 98.00 107 LEU A N 1
ATOM 856 C CA . LEU A 1 107 ? 2.609 5.820 -8.446 1.00 98.00 107 LEU A CA 1
ATOM 857 C C . LEU A 1 107 ? 2.473 5.634 -6.928 1.00 98.00 107 LEU A C 1
ATOM 859 O O . LEU A 1 107 ? 1.624 6.262 -6.301 1.00 98.00 107 LEU A O 1
ATOM 863 N N . ILE A 1 108 ? 3.324 4.797 -6.328 1.00 98.00 108 ILE A N 1
ATOM 864 C CA . ILE A 1 108 ? 3.328 4.579 -4.877 1.00 98.00 108 ILE A CA 1
ATOM 865 C C . ILE A 1 108 ? 3.656 5.876 -4.130 1.00 98.00 108 ILE A C 1
ATOM 867 O O . ILE A 1 108 ? 2.956 6.195 -3.171 1.00 98.00 108 ILE A O 1
ATOM 871 N N . ASP A 1 109 ? 4.668 6.640 -4.560 1.00 98.06 109 ASP A N 1
ATOM 872 C CA . ASP A 1 109 ? 4.964 7.942 -3.948 1.00 98.06 109 ASP A CA 1
ATOM 873 C C . ASP A 1 109 ? 3.761 8.894 -4.037 1.00 98.06 109 ASP A C 1
ATOM 875 O O . ASP A 1 109 ? 3.390 9.477 -3.023 1.00 98.06 109 ASP A O 1
ATOM 879 N N . LEU A 1 110 ? 3.100 8.994 -5.197 1.00 98.31 110 LEU A N 1
ATOM 880 C CA . LEU A 1 110 ? 1.927 9.864 -5.370 1.00 98.31 110 LEU A CA 1
ATOM 881 C C . LEU A 1 110 ? 0.774 9.487 -4.426 1.00 98.31 110 LEU A C 1
ATOM 883 O O . LEU A 1 110 ? 0.130 10.362 -3.847 1.00 98.31 110 LEU A O 1
ATOM 887 N N . ILE A 1 111 ? 0.526 8.187 -4.226 1.00 98.12 111 ILE A N 1
ATOM 888 C CA . ILE A 1 111 ? -0.481 7.716 -3.263 1.00 98.12 111 ILE A CA 1
ATOM 889 C C . ILE A 1 111 ? -0.076 8.095 -1.833 1.00 98.12 111 ILE A C 1
ATOM 891 O O . ILE A 1 111 ? -0.917 8.574 -1.074 1.00 98.12 111 ILE A O 1
ATOM 895 N N . LEU A 1 112 ? 1.194 7.901 -1.460 1.00 97.25 112 LEU A N 1
ATOM 896 C CA . LEU A 1 112 ? 1.702 8.238 -0.125 1.00 97.25 112 LEU A CA 1
ATOM 897 C C . LEU A 1 112 ? 1.645 9.747 0.158 1.00 97.25 112 LEU A C 1
ATOM 899 O O . LEU A 1 112 ? 1.315 10.146 1.274 1.00 97.25 112 LEU A O 1
ATOM 903 N N . GLU A 1 113 ? 1.933 10.574 -0.846 1.00 97.50 113 GLU A N 1
ATOM 904 C CA . GLU A 1 113 ? 1.839 12.039 -0.793 1.00 97.50 113 GLU A CA 1
ATOM 905 C C . GLU A 1 113 ? 0.382 12.520 -0.678 1.00 97.50 113 GLU A C 1
ATOM 907 O O . GLU A 1 113 ? 0.123 13.565 -0.082 1.00 97.50 113 GLU A O 1
ATOM 912 N N . SER A 1 114 ? -0.572 11.732 -1.182 1.00 98.12 114 SER A N 1
ATOM 913 C CA . SER A 1 114 ? -2.004 12.064 -1.213 1.00 98.12 114 SER A CA 1
ATOM 914 C C . SER A 1 114 ? -2.808 11.510 -0.031 1.00 98.12 114 SER A C 1
ATOM 916 O O . SER A 1 114 ? -4.035 11.635 -0.008 1.00 98.12 114 SER A O 1
ATOM 918 N N . LEU A 1 115 ? -2.158 10.873 0.949 1.00 97.69 115 LEU A N 1
ATOM 919 C CA . LEU A 1 115 ? -2.855 10.307 2.104 1.00 97.69 115 LEU A CA 1
ATOM 920 C C . LEU A 1 115 ? -3.619 11.393 2.890 1.00 97.69 115 LEU A C 1
ATOM 922 O O . LEU A 1 115 ? -3.072 12.465 3.160 1.00 97.69 115 LEU A O 1
ATOM 926 N N . PRO A 1 116 ? -4.871 11.127 3.308 1.00 97.56 116 PRO A N 1
ATOM 927 C CA . PRO A 1 116 ? -5.687 12.113 4.006 1.00 97.56 116 PRO A CA 1
ATOM 928 C C . PRO A 1 116 ? -5.199 12.350 5.441 1.00 97.56 116 PRO A C 1
ATOM 930 O O . PRO A 1 116 ? -4.480 11.541 6.020 1.00 97.56 116 PRO A O 1
ATOM 933 N N . VAL A 1 117 ? -5.652 13.449 6.049 1.00 96.06 117 VAL A N 1
ATOM 934 C CA . VAL A 1 117 ? -5.388 13.751 7.470 1.00 96.06 117 VAL A CA 1
ATOM 935 C C . VAL A 1 117 ? -6.261 12.901 8.409 1.00 96.06 117 VAL A C 1
ATOM 937 O O . VAL A 1 117 ? -5.841 12.609 9.527 1.00 96.06 117 VAL A O 1
ATOM 940 N N . ASP A 1 118 ? -7.455 12.476 7.967 1.00 96.06 118 ASP A N 1
ATOM 941 C CA . ASP A 1 118 ? -8.324 11.568 8.735 1.00 96.06 118 ASP A CA 1
ATOM 942 C C . ASP A 1 118 ? -7.588 10.257 9.027 1.00 96.06 118 ASP A C 1
ATOM 944 O O . ASP A 1 118 ? -7.235 9.519 8.109 1.00 96.06 118 ASP A O 1
ATOM 948 N N . VAL A 1 119 ? -7.352 9.975 10.309 1.00 93.12 119 VAL A N 1
ATOM 949 C CA . VAL A 1 119 ? -6.463 8.887 10.742 1.00 93.12 119 VAL A CA 1
ATOM 950 C C . VAL A 1 119 ? -6.974 7.519 10.296 1.00 93.12 119 VAL A C 1
ATOM 952 O O . VAL A 1 119 ? -6.180 6.694 9.851 1.00 93.12 119 VAL A O 1
ATOM 955 N N . GLU A 1 120 ? -8.281 7.279 10.383 1.00 94.81 120 GLU A N 1
ATOM 956 C CA . GLU A 1 120 ? -8.884 6.000 10.001 1.00 94.81 120 GLU A CA 1
ATOM 957 C C . GLU A 1 120 ? -8.722 5.747 8.498 1.00 94.81 120 GLU A C 1
ATOM 959 O O . GLU A 1 120 ? -8.174 4.717 8.097 1.00 94.81 120 GLU A O 1
ATOM 964 N N . LEU A 1 121 ? -9.127 6.714 7.665 1.00 97.50 121 LEU A N 1
ATOM 965 C CA . LEU A 1 121 ? -9.003 6.610 6.215 1.00 97.50 121 LEU A CA 1
ATOM 966 C C . LEU A 1 121 ? -7.535 6.514 5.793 1.00 97.50 121 LEU A C 1
ATOM 968 O O . LEU A 1 121 ? -7.184 5.675 4.966 1.00 97.50 121 LEU A O 1
ATOM 972 N N . ARG A 1 122 ? -6.663 7.314 6.416 1.00 97.38 122 ARG A N 1
ATOM 973 C CA . ARG A 1 122 ? -5.214 7.283 6.201 1.00 97.38 122 ARG A CA 1
ATOM 974 C C . ARG A 1 122 ? -4.631 5.905 6.480 1.00 97.38 122 ARG A C 1
ATOM 976 O O . ARG A 1 122 ? -3.892 5.396 5.643 1.00 97.38 122 ARG A O 1
ATOM 983 N N . CYS A 1 123 ? -4.967 5.292 7.616 1.00 96.81 123 CYS A N 1
ATOM 984 C CA . CYS A 1 123 ? -4.466 3.967 7.983 1.00 96.81 123 CYS A CA 1
ATOM 985 C C . CYS A 1 123 ? -4.920 2.896 6.984 1.00 96.81 123 CYS A C 1
ATOM 987 O O . CYS A 1 123 ? -4.114 2.059 6.584 1.00 96.81 123 CYS A O 1
ATOM 989 N N . ILE A 1 124 ? -6.180 2.934 6.539 1.00 97.69 124 ILE A N 1
ATOM 990 C CA . ILE A 1 124 ? -6.705 1.989 5.541 1.00 97.69 124 ILE A CA 1
ATOM 991 C C . ILE A 1 124 ? -6.012 2.180 4.192 1.00 97.69 124 ILE A C 1
ATOM 993 O O . ILE A 1 124 ? -5.519 1.208 3.617 1.00 97.69 124 ILE A O 1
ATOM 997 N N . MET A 1 125 ? -5.923 3.416 3.693 1.00 98.31 125 MET A N 1
ATOM 998 C CA . MET A 1 125 ? -5.251 3.707 2.424 1.00 98.31 125 MET A CA 1
ATOM 999 C C . MET A 1 125 ? -3.772 3.309 2.475 1.00 98.31 125 MET A C 1
ATOM 1001 O O . MET A 1 125 ? -3.278 2.665 1.548 1.00 98.31 125 MET A O 1
ATOM 1005 N N . LEU A 1 126 ? -3.077 3.611 3.575 1.00 97.62 126 LEU A N 1
ATOM 1006 C CA . LEU A 1 126 ? -1.685 3.218 3.756 1.00 97.62 126 LEU A CA 1
ATOM 1007 C C . LEU A 1 126 ? -1.522 1.691 3.807 1.00 97.62 126 LEU A C 1
ATOM 1009 O O . LEU A 1 126 ? -0.658 1.138 3.128 1.00 97.62 126 LEU A O 1
ATOM 1013 N N . ALA A 1 127 ? -2.354 0.992 4.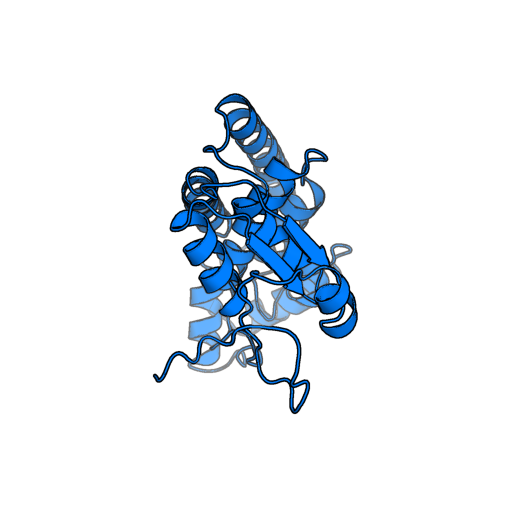580 1.00 96.81 127 ALA A N 1
ATOM 1014 C CA . ALA A 1 127 ? -2.308 -0.465 4.653 1.00 96.81 127 ALA A CA 1
ATOM 1015 C C . ALA A 1 127 ? -2.533 -1.106 3.276 1.00 96.81 127 ALA A C 1
ATOM 1017 O O . ALA A 1 127 ? -1.820 -2.037 2.896 1.00 96.81 127 ALA A O 1
ATOM 1018 N N . SER A 1 128 ? -3.459 -0.544 2.499 1.00 97.88 128 SER A N 1
ATOM 1019 C CA . SER A 1 128 ? -3.792 -1.006 1.151 1.00 97.88 128 SER A CA 1
ATOM 1020 C C . SER A 1 128 ? -2.616 -0.860 0.187 1.00 97.88 128 SER A C 1
ATOM 1022 O O . SER A 1 128 ? -2.297 -1.811 -0.532 1.00 97.88 128 SER A O 1
ATOM 1024 N N . ILE A 1 129 ? -1.916 0.284 0.203 1.00 97.69 129 ILE A N 1
ATOM 1025 C CA . ILE A 1 129 ? -0.752 0.494 -0.672 1.00 97.69 129 ILE A CA 1
ATOM 1026 C C . ILE A 1 129 ? 0.469 -0.314 -0.225 1.00 97.69 129 ILE A C 1
ATOM 1028 O O . ILE A 1 129 ? 1.209 -0.807 -1.075 1.00 97.69 129 ILE A O 1
ATOM 1032 N N . ILE A 1 130 ? 0.664 -0.539 1.078 1.00 94.75 130 ILE A N 1
ATOM 1033 C CA . ILE A 1 130 ? 1.734 -1.415 1.586 1.00 94.75 130 ILE A CA 1
ATOM 1034 C C . ILE A 1 130 ? 1.520 -2.858 1.113 1.00 94.75 130 ILE A C 1
ATOM 1036 O O . ILE A 1 130 ? 2.460 -3.510 0.644 1.00 94.75 130 ILE A O 1
ATOM 1040 N N . GLU A 1 131 ? 0.292 -3.371 1.209 1.00 94.44 131 GLU A N 1
ATOM 1041 C CA . GLU A 1 131 ? -0.027 -4.715 0.723 1.00 94.44 131 GLU A CA 1
ATOM 1042 C C . GLU A 1 131 ? 0.097 -4.824 -0.798 1.00 94.44 131 GLU A C 1
ATOM 1044 O O . GLU A 1 131 ? 0.688 -5.787 -1.289 1.00 94.44 131 GLU A O 1
ATOM 1049 N N . ALA A 1 132 ? -0.384 -3.820 -1.536 1.00 96.38 132 ALA A N 1
ATOM 1050 C CA . ALA A 1 132 ? -0.266 -3.776 -2.989 1.00 96.38 132 ALA A CA 1
ATOM 1051 C C . ALA A 1 132 ? 1.200 -3.751 -3.437 1.00 96.38 132 ALA A C 1
ATOM 1053 O O . ALA A 1 132 ? 1.606 -4.527 -4.302 1.00 96.38 132 ALA A O 1
ATOM 1054 N N . THR A 1 133 ? 2.020 -2.930 -2.778 1.00 95.25 133 THR A N 1
ATOM 1055 C CA . THR A 1 133 ? 3.464 -2.857 -3.021 1.00 95.25 133 THR A CA 1
ATOM 1056 C C . THR A 1 133 ? 4.115 -4.211 -2.770 1.00 95.25 133 THR A C 1
ATOM 1058 O O . THR A 1 133 ? 4.829 -4.719 -3.630 1.00 95.25 133 THR A O 1
ATOM 1061 N N . SER A 1 134 ? 3.801 -4.860 -1.644 1.00 92.75 134 SER A N 1
ATOM 1062 C CA . SER A 1 134 ? 4.330 -6.192 -1.315 1.00 92.75 134 SER A CA 1
ATOM 1063 C C . SER A 1 134 ? 3.996 -7.245 -2.383 1.00 92.75 134 SER A C 1
ATOM 1065 O O . SER A 1 134 ? 4.772 -8.170 -2.601 1.00 92.75 134 SER A O 1
ATOM 1067 N N . GLN A 1 135 ? 2.855 -7.104 -3.065 1.00 93.81 135 GLN A N 1
ATOM 1068 C CA . GLN A 1 135 ? 2.415 -7.988 -4.151 1.00 93.81 135 GLN A CA 1
ATOM 1069 C C . GLN A 1 135 ? 3.061 -7.649 -5.508 1.00 93.81 135 GLN A C 1
ATOM 1071 O O . GLN A 1 135 ? 3.060 -8.494 -6.405 1.00 93.81 135 GLN A O 1
ATOM 1076 N N . CYS A 1 136 ? 3.634 -6.455 -5.668 1.00 95.19 136 CYS A N 1
ATOM 1077 C CA . CYS A 1 136 ? 4.258 -5.988 -6.912 1.00 95.19 136 CYS A CA 1
ATOM 1078 C C . CYS A 1 136 ? 5.793 -6.058 -6.907 1.00 95.19 136 CYS A C 1
ATOM 1080 O O . CYS A 1 136 ? 6.409 -5.920 -7.959 1.00 95.19 136 CYS A O 1
ATOM 1082 N N . VAL A 1 137 ? 6.419 -6.270 -5.748 1.00 94.56 137 VAL A N 1
ATOM 1083 C CA . VAL A 1 137 ? 7.879 -6.245 -5.607 1.00 94.56 137 VAL A CA 1
ATOM 1084 C C . VAL A 1 137 ? 8.567 -7.435 -6.299 1.00 94.56 137 VAL A C 1
ATOM 1086 O O . VAL A 1 137 ? 8.197 -8.596 -6.126 1.00 94.56 137 VAL A O 1
ATOM 1089 N N . ALA A 1 138 ? 9.643 -7.135 -7.029 1.00 92.44 138 ALA A N 1
ATOM 1090 C CA . ALA A 1 138 ? 10.575 -8.069 -7.653 1.00 92.44 138 ALA A CA 1
ATOM 1091 C C . ALA A 1 138 ? 11.597 -8.637 -6.645 1.00 92.44 138 ALA A C 1
ATOM 1093 O O . ALA A 1 138 ? 12.803 -8.405 -6.755 1.00 92.44 138 ALA A O 1
ATOM 1094 N N . ALA A 1 139 ? 11.125 -9.389 -5.650 1.00 87.69 139 ALA A N 1
ATOM 1095 C CA . ALA A 1 139 ? 11.990 -10.084 -4.697 1.00 87.69 139 ALA A CA 1
ATOM 1096 C C . ALA A 1 139 ? 11.424 -11.466 -4.331 1.00 87.69 139 ALA A C 1
ATOM 1098 O O . ALA A 1 139 ? 10.206 -11.642 -4.300 1.00 87.69 139 ALA A O 1
ATOM 1099 N N . PRO A 1 140 ? 12.280 -12.455 -4.012 1.00 71.44 140 PRO A N 1
ATOM 1100 C CA . PRO A 1 140 ? 11.832 -13.800 -3.644 1.00 71.44 140 PRO A CA 1
ATOM 1101 C C . PRO A 1 140 ? 11.232 -13.879 -2.226 1.00 71.44 140 PRO A C 1
ATOM 1103 O O . PRO A 1 140 ? 10.757 -14.936 -1.822 1.00 71.44 140 PRO A O 1
ATOM 1106 N N . GLY A 1 141 ? 11.241 -12.778 -1.468 1.00 68.44 141 GLY A N 1
ATOM 1107 C CA . GLY A 1 141 ? 10.625 -12.663 -0.149 1.00 68.44 141 GLY A CA 1
ATOM 1108 C C . GLY A 1 141 ? 10.847 -11.282 0.477 1.00 68.44 141 GLY A C 1
ATOM 1109 O O . GLY A 1 141 ? 11.671 -10.504 0.006 1.00 68.44 141 GLY A O 1
ATOM 1110 N N . HIS A 1 142 ? 10.129 -10.996 1.566 1.00 57.75 142 HIS A N 1
ATOM 1111 C CA . HIS A 1 142 ? 10.119 -9.704 2.276 1.00 57.75 142 HIS A CA 1
ATOM 1112 C C . HIS A 1 142 ? 11.479 -9.193 2.801 1.00 57.75 142 HIS A C 1
ATOM 1114 O O . HIS A 1 142 ? 11.629 -7.995 3.020 1.00 57.75 142 HIS A O 1
ATOM 1120 N N . THR A 1 143 ? 12.469 -10.070 2.985 1.00 58.62 143 THR A N 1
ATOM 1121 C CA . THR A 1 143 ? 13.827 -9.736 3.463 1.00 58.62 143 THR A CA 1
ATOM 1122 C C . THR A 1 143 ? 14.913 -10.033 2.428 1.00 58.62 143 THR A C 1
ATOM 1124 O O . THR A 1 143 ? 16.105 -9.956 2.725 1.00 58.62 143 THR A O 1
ATOM 1127 N N . ALA A 1 144 ? 14.523 -10.415 1.212 1.00 63.22 144 ALA A N 1
ATOM 1128 C CA . ALA A 1 144 ? 15.466 -10.866 0.209 1.00 63.22 144 ALA A CA 1
ATOM 1129 C C . ALA A 1 144 ? 16.059 -9.702 -0.591 1.00 63.22 144 ALA A C 1
ATOM 1131 O O . ALA A 1 144 ? 15.384 -8.721 -0.897 1.00 63.22 144 ALA A O 1
ATOM 1132 N N . GLN A 1 145 ? 17.327 -9.854 -0.979 1.00 80.44 145 GLN A N 1
ATOM 1133 C CA . GLN A 1 145 ? 17.955 -8.978 -1.965 1.00 80.44 145 GLN A CA 1
ATOM 1134 C C . GLN A 1 145 ? 17.175 -9.026 -3.287 1.00 80.44 145 GLN A C 1
ATOM 1136 O O . GLN A 1 145 ? 16.648 -10.075 -3.670 1.00 80.44 145 GLN A O 1
ATOM 1141 N N . TYR A 1 146 ? 17.129 -7.892 -3.988 1.00 83.69 146 TYR A N 1
ATOM 1142 C CA . TYR A 1 146 ? 16.537 -7.802 -5.321 1.00 83.69 146 TYR A CA 1
ATOM 1143 C C . TYR A 1 146 ? 17.200 -8.785 -6.301 1.00 83.69 146 TYR A C 1
ATOM 1145 O O . TYR A 1 146 ? 18.369 -9.166 -6.157 1.00 83.69 146 TYR A O 1
ATOM 1153 N N . PHE A 1 147 ? 16.453 -9.204 -7.323 1.00 88.44 147 PHE A N 1
ATOM 1154 C CA . PHE A 1 147 ? 16.981 -10.105 -8.343 1.00 88.44 147 PHE A CA 1
ATOM 1155 C C . PHE A 1 147 ? 18.098 -9.442 -9.155 1.00 88.44 147 PHE A C 1
ATOM 1157 O O . PHE A 1 147 ? 18.018 -8.277 -9.540 1.00 88.44 147 PHE A O 1
ATOM 1164 N N . LYS A 1 148 ? 19.136 -10.208 -9.502 1.00 90.56 148 LYS A N 1
ATOM 1165 C CA . LYS A 1 148 ? 20.091 -9.757 -10.521 1.00 90.56 148 LYS A CA 1
ATOM 1166 C C . LYS A 1 148 ? 19.387 -9.750 -11.887 1.00 90.56 148 LYS A C 1
ATOM 1168 O O . LYS A 1 148 ? 18.726 -10.742 -12.201 1.00 90.56 148 LYS A O 1
ATOM 1173 N N . PRO A 1 149 ? 19.558 -8.713 -12.727 1.00 92.31 149 PRO A N 1
ATOM 1174 C CA . PRO A 1 149 ? 18.876 -8.599 -14.018 1.00 92.31 149 PRO A CA 1
ATOM 1175 C C . PRO A 1 149 ? 19.543 -9.472 -15.088 1.00 92.31 149 PRO A C 1
ATOM 1177 O O . PRO A 1 149 ? 20.039 -8.983 -16.097 1.00 92.31 149 PRO A O 1
ATOM 1180 N N . VAL A 1 150 ? 19.626 -10.777 -14.834 1.00 92.31 150 VAL A N 1
ATOM 1181 C CA . VAL A 1 150 ? 20.224 -11.782 -15.719 1.00 92.31 150 VAL A CA 1
ATOM 1182 C C . VAL A 1 150 ? 19.454 -13.096 -15.606 1.00 92.31 150 VAL A C 1
ATOM 1184 O O . VAL A 1 150 ? 18.976 -13.452 -14.526 1.00 92.31 150 VAL A O 1
ATOM 1187 N N . GLY A 1 151 ? 19.351 -13.838 -16.712 1.00 93.00 151 GLY A N 1
ATOM 1188 C CA . GLY A 1 151 ? 18.670 -15.138 -16.752 1.00 93.00 151 GLY A CA 1
ATOM 1189 C C . GLY A 1 151 ? 17.270 -15.088 -16.126 1.00 93.00 151 GLY A C 1
ATOM 1190 O O . GLY A 1 151 ? 16.509 -14.159 -16.378 1.00 93.00 151 GLY A O 1
ATOM 1191 N N . LYS A 1 152 ? 16.966 -16.044 -15.238 1.00 91.69 152 LYS A N 1
ATOM 1192 C CA . LYS A 1 152 ? 15.676 -16.123 -14.524 1.00 91.69 152 LYS A CA 1
ATOM 1193 C C . LYS A 1 152 ? 15.382 -14.924 -13.614 1.00 91.69 152 LYS A C 1
ATOM 1195 O O . LYS A 1 152 ? 14.226 -14.669 -13.299 1.00 91.69 152 LYS A O 1
ATOM 1200 N N . GLY A 1 153 ? 16.411 -14.199 -13.171 1.00 91.81 153 GLY A N 1
ATOM 1201 C CA . GLY A 1 153 ? 16.220 -12.987 -12.375 1.00 91.81 153 GLY A CA 1
ATOM 1202 C C . GLY A 1 153 ? 15.610 -11.858 -13.202 1.00 91.81 153 GLY A C 1
ATOM 1203 O O . GLY A 1 153 ? 14.734 -11.155 -12.711 1.00 91.81 153 GLY A O 1
ATOM 1204 N N . LEU A 1 154 ? 15.994 -11.743 -14.480 1.00 94.56 154 LEU A N 1
ATOM 1205 C CA . LEU A 1 154 ? 15.354 -10.810 -15.408 1.00 94.56 154 LEU A CA 1
ATOM 1206 C C . LEU A 1 154 ? 13.879 -11.174 -15.625 1.00 94.56 154 LEU A C 1
ATOM 1208 O O . LEU A 1 154 ? 13.036 -10.287 -15.595 1.00 94.56 154 LEU A O 1
ATOM 1212 N N . ASP A 1 155 ? 13.564 -12.462 -15.780 1.00 94.75 155 ASP A N 1
ATOM 1213 C CA . ASP A 1 155 ? 12.177 -12.933 -15.927 1.00 94.75 155 ASP A CA 1
ATOM 1214 C C . ASP A 1 155 ? 11.317 -12.494 -14.737 1.00 94.75 155 ASP A C 1
ATOM 1216 O O . ASP A 1 155 ? 10.278 -11.863 -14.916 1.00 94.75 155 ASP A O 1
ATOM 1220 N N . ALA A 1 156 ? 11.802 -12.748 -13.519 1.00 94.00 156 ALA A N 1
ATOM 1221 C CA . ALA A 1 156 ? 11.095 -12.395 -12.294 1.00 94.00 156 ALA A CA 1
ATOM 1222 C C . ALA A 1 156 ? 10.916 -10.876 -12.119 1.00 94.00 156 ALA A C 1
ATOM 1224 O O . ALA A 1 156 ? 9.867 -10.441 -11.645 1.00 94.00 156 ALA A O 1
ATOM 1225 N N . ILE A 1 157 ? 11.909 -10.067 -12.516 1.00 95.31 157 ILE A N 1
ATOM 1226 C CA . ILE A 1 157 ? 11.804 -8.598 -12.507 1.00 95.31 157 ILE A CA 1
ATOM 1227 C C . ILE A 1 157 ? 10.687 -8.140 -13.438 1.00 95.31 157 ILE A C 1
ATOM 1229 O O . ILE A 1 157 ? 9.806 -7.398 -13.016 1.00 95.31 157 ILE A O 1
ATOM 1233 N N . ILE A 1 158 ? 10.700 -8.596 -14.690 1.00 95.50 158 ILE A N 1
ATOM 1234 C CA . ILE A 1 158 ? 9.727 -8.160 -15.695 1.00 95.50 158 ILE A CA 1
ATOM 1235 C C . ILE A 1 158 ? 8.313 -8.608 -15.323 1.00 95.50 158 ILE A C 1
ATOM 1237 O O . ILE A 1 158 ? 7.377 -7.816 -15.431 1.00 95.50 158 ILE A O 1
ATOM 1241 N N . ASP A 1 159 ? 8.151 -9.832 -14.826 1.00 95.38 159 ASP A N 1
ATOM 1242 C CA . ASP A 1 159 ? 6.856 -10.334 -14.361 1.00 95.38 159 ASP A CA 1
ATOM 1243 C C . ASP A 1 159 ? 6.310 -9.536 -13.169 1.00 95.38 159 ASP A C 1
ATOM 1245 O O . ASP A 1 159 ? 5.105 -9.295 -13.081 1.00 95.38 159 ASP A O 1
ATOM 1249 N N . ALA A 1 160 ? 7.178 -9.110 -12.249 1.00 95.75 160 ALA A N 1
ATOM 1250 C CA . ALA A 1 160 ? 6.792 -8.254 -11.133 1.00 95.75 160 ALA A CA 1
ATOM 1251 C C . ALA A 1 160 ? 6.447 -6.829 -11.600 1.00 95.75 160 ALA A C 1
ATOM 1253 O O . ALA A 1 160 ? 5.433 -6.267 -11.188 1.00 95.75 160 ALA A O 1
ATOM 1254 N N . TRP A 1 161 ? 7.236 -6.260 -12.512 1.00 96.31 161 TRP A N 1
ATOM 1255 C CA . TRP A 1 161 ? 7.054 -4.892 -13.004 1.00 96.31 161 TRP A CA 1
ATOM 1256 C C . TRP A 1 161 ? 5.817 -4.708 -13.881 1.00 96.31 161 TRP A C 1
ATOM 1258 O O . TRP A 1 161 ? 5.286 -3.604 -13.957 1.00 96.31 161 TRP A O 1
ATOM 1268 N N . LYS A 1 162 ? 5.324 -5.783 -14.502 1.00 95.81 162 LYS A N 1
ATOM 1269 C CA . LYS A 1 162 ? 4.062 -5.794 -15.259 1.00 95.81 162 LYS A CA 1
ATOM 1270 C C . LYS A 1 162 ? 2.806 -5.728 -14.388 1.00 95.81 162 LYS A C 1
ATOM 1272 O O . LYS A 1 162 ? 1.711 -5.564 -14.918 1.00 95.81 162 LYS A O 1
ATOM 1277 N N . ARG A 1 163 ? 2.927 -5.900 -13.071 1.00 96.31 163 ARG A N 1
ATOM 1278 C CA . ARG A 1 163 ? 1.791 -5.822 -12.144 1.00 96.31 163 ARG A CA 1
ATOM 1279 C C . ARG A 1 163 ? 1.405 -4.362 -11.938 1.00 96.31 163 ARG A C 1
ATOM 1281 O O . ARG A 1 163 ? 2.267 -3.549 -11.629 1.00 96.31 163 ARG A O 1
ATOM 1288 N N . ASP A 1 164 ? 0.124 -4.042 -12.062 1.00 95.62 164 ASP A N 1
ATOM 1289 C CA . ASP A 1 164 ? -0.378 -2.692 -11.800 1.00 95.62 164 ASP A CA 1
ATOM 1290 C C . ASP A 1 164 ? -0.672 -2.499 -10.300 1.00 95.62 164 ASP A C 1
ATOM 1292 O O . ASP A 1 164 ? -1.626 -3.108 -9.802 1.00 95.62 164 ASP A O 1
ATOM 1296 N N . PRO A 1 165 ? 0.085 -1.657 -9.564 1.00 97.25 165 PRO A N 1
ATOM 1297 C CA . PRO A 1 165 ? -0.144 -1.437 -8.141 1.00 97.25 165 PRO A CA 1
ATOM 1298 C C . PRO A 1 165 ? -1.541 -0.904 -7.814 1.00 97.25 165 PRO A C 1
ATOM 1300 O O . PRO A 1 165 ? -2.028 -1.205 -6.726 1.00 97.25 165 PRO A O 1
ATOM 1303 N N . LEU A 1 166 ? -2.205 -0.166 -8.716 1.00 97.12 166 LEU A N 1
ATOM 1304 C CA . LEU A 1 166 ? -3.559 0.349 -8.472 1.00 97.12 166 LEU A CA 1
ATOM 1305 C C . LEU A 1 166 ? -4.587 -0.778 -8.386 1.00 97.12 166 LEU A C 1
ATOM 1307 O O . LEU A 1 166 ? -5.410 -0.774 -7.477 1.00 97.12 166 LEU A O 1
ATOM 1311 N N . VAL A 1 167 ? -4.489 -1.790 -9.250 1.00 97.56 167 VAL A N 1
ATOM 1312 C CA . VAL A 1 167 ? -5.387 -2.957 -9.209 1.00 97.56 167 VAL A CA 1
ATOM 1313 C C . VAL A 1 167 ? -5.270 -3.689 -7.870 1.00 97.56 167 VAL A C 1
ATOM 1315 O O . VAL A 1 167 ? -6.269 -4.068 -7.256 1.00 97.56 167 VAL A O 1
ATOM 1318 N N . TYR A 1 168 ? -4.040 -3.886 -7.386 1.00 98.00 168 TYR A N 1
ATOM 1319 C CA . TYR A 1 168 ? -3.814 -4.512 -6.083 1.00 98.00 168 TYR A CA 1
ATOM 1320 C C . TYR A 1 168 ? -4.259 -3.603 -4.934 1.00 98.00 168 TYR A C 1
ATOM 1322 O O . TYR A 1 168 ? -4.825 -4.096 -3.960 1.00 98.00 168 TYR A O 1
ATOM 1330 N N . TYR A 1 169 ? -4.035 -2.293 -5.051 1.00 98.38 169 TYR A N 1
ATOM 1331 C CA . TYR A 1 169 ? -4.471 -1.301 -4.076 1.00 98.38 169 TYR A CA 1
ATOM 1332 C C . TYR A 1 169 ? -5.990 -1.313 -3.912 1.00 98.38 169 TYR A C 1
ATOM 1334 O O . TYR A 1 169 ? -6.448 -1.485 -2.789 1.00 98.38 169 TYR A O 1
ATOM 1342 N N . GLU A 1 170 ? -6.756 -1.192 -4.999 1.00 98.00 170 GLU A N 1
ATOM 1343 C CA . GLU A 1 170 ? -8.225 -1.133 -4.971 1.00 98.00 170 GLU A CA 1
ATOM 1344 C C . GLU A 1 170 ? -8.801 -2.401 -4.323 1.00 98.00 170 GLU A C 1
ATOM 1346 O O . GLU A 1 170 ? -9.592 -2.329 -3.383 1.00 98.00 170 GLU A O 1
ATOM 1351 N N . ARG A 1 171 ? -8.287 -3.575 -4.711 1.00 97.62 171 ARG A N 1
ATOM 1352 C CA . ARG A 1 171 ? -8.675 -4.855 -4.103 1.00 97.62 171 ARG A CA 1
ATOM 1353 C C . ARG A 1 171 ? -8.368 -4.921 -2.604 1.00 97.62 171 ARG A C 1
ATOM 1355 O O . ARG A 1 171 ? -9.173 -5.437 -1.827 1.00 97.62 171 ARG A O 1
ATOM 1362 N N . ASN A 1 172 ? -7.179 -4.478 -2.195 1.00 97.50 172 ASN A N 1
ATOM 1363 C CA . ASN A 1 172 ? -6.787 -4.505 -0.787 1.00 97.50 172 ASN A CA 1
ATOM 1364 C C . ASN A 1 172 ? -7.569 -3.461 0.020 1.00 97.50 172 ASN A C 1
ATOM 1366 O O . ASN A 1 172 ? -7.936 -3.750 1.157 1.00 97.50 172 ASN A O 1
ATOM 1370 N N . PHE A 1 173 ? -7.879 -2.307 -0.574 1.00 98.44 173 PHE A N 1
ATOM 1371 C CA . PHE A 1 173 ? -8.691 -1.259 0.029 1.00 98.44 173 PHE A CA 1
ATOM 1372 C C . PHE A 1 173 ? -10.082 -1.766 0.370 1.00 98.44 173 PHE A C 1
ATOM 1374 O O . PHE A 1 173 ? -10.459 -1.691 1.535 1.00 98.44 173 PHE A O 1
ATOM 1381 N N . ASP A 1 174 ? -10.801 -2.357 -0.585 1.00 97.56 174 ASP A N 1
ATOM 1382 C CA . ASP A 1 174 ? -12.138 -2.900 -0.325 1.00 97.56 174 ASP A CA 1
ATOM 1383 C C . ASP A 1 174 ? -12.102 -3.969 0.769 1.00 97.56 174 ASP A C 1
ATOM 1385 O O . ASP A 1 174 ? -12.849 -3.906 1.749 1.00 97.56 174 ASP A O 1
ATOM 1389 N N . ARG A 1 175 ? -11.145 -4.899 0.666 1.00 96.81 175 ARG A N 1
ATOM 1390 C CA . ARG A 1 175 ? -10.965 -5.965 1.653 1.00 96.81 175 ARG A CA 1
ATOM 1391 C C . ARG A 1 175 ? -10.676 -5.424 3.051 1.00 96.81 175 ARG A C 1
ATOM 1393 O O . ARG A 1 175 ? -11.185 -5.969 4.025 1.00 96.81 175 ARG A O 1
ATOM 1400 N N . ILE A 1 176 ? -9.814 -4.417 3.183 1.00 97.50 176 ILE A N 1
ATOM 1401 C CA . ILE A 1 176 ? -9.468 -3.843 4.486 1.00 97.50 176 ILE A CA 1
ATOM 1402 C C . ILE A 1 176 ? -10.633 -3.002 4.997 1.00 97.50 176 ILE A C 1
ATOM 1404 O O . ILE A 1 176 ? -10.991 -3.153 6.158 1.00 97.50 176 ILE A O 1
ATOM 1408 N N . ALA A 1 177 ? -11.265 -2.182 4.157 1.00 97.81 177 ALA A N 1
ATOM 1409 C CA . ALA A 1 177 ? -12.385 -1.311 4.510 1.00 97.81 177 ALA A CA 1
ATOM 1410 C C . ALA A 1 177 ? -13.551 -2.068 5.172 1.00 97.81 177 ALA A C 1
ATOM 1412 O O . ALA A 1 177 ? -14.192 -1.533 6.078 1.00 97.81 177 ALA A O 1
ATOM 1413 N N . ASP A 1 178 ? -13.777 -3.327 4.798 1.00 97.88 178 ASP A N 1
ATOM 1414 C CA . ASP A 1 178 ? -14.812 -4.188 5.390 1.00 97.88 178 ASP A CA 1
ATOM 1415 C C . ASP A 1 178 ? -14.413 -4.862 6.714 1.00 97.88 178 ASP A C 1
ATOM 1417 O O . ASP A 1 178 ? -15.275 -5.377 7.422 1.00 97.88 178 ASP A O 1
ATOM 1421 N N . ARG A 1 179 ? -13.128 -4.851 7.085 1.00 97.44 179 ARG A N 1
ATOM 1422 C CA . ARG A 1 179 ? -12.598 -5.521 8.286 1.00 97.44 179 ARG A CA 1
ATOM 1423 C C . ARG A 1 179 ? -12.477 -4.582 9.472 1.00 97.44 179 ARG A C 1
ATOM 1425 O O . ARG A 1 179 ? -11.857 -3.542 9.345 1.00 97.44 179 ARG A O 1
ATOM 1432 N N . PHE A 1 180 ? -12.970 -4.950 10.643 1.00 97.94 180 PHE A N 1
ATOM 1433 C CA . PHE A 1 180 ? -12.948 -4.091 11.831 1.00 97.94 180 PHE A CA 1
ATOM 1434 C C . PHE A 1 180 ? -12.874 -4.935 13.103 1.00 97.94 180 PHE A C 1
ATOM 1436 O O . PHE A 1 180 ? -13.264 -6.101 13.105 1.00 97.94 180 PHE A O 1
ATOM 1443 N N . ALA A 1 181 ? -12.373 -4.359 14.192 1.00 97.75 181 ALA A N 1
ATOM 1444 C CA . ALA A 1 181 ? -12.364 -5.038 15.482 1.00 97.75 181 ALA A CA 1
ATOM 1445 C C . ALA A 1 181 ? -13.783 -5.126 16.071 1.00 97.75 181 ALA A C 1
ATOM 1447 O O . ALA A 1 181 ? -14.581 -4.216 15.887 1.00 97.75 181 ALA A O 1
ATOM 1448 N N . LYS A 1 182 ? -14.131 -6.162 16.841 1.00 97.25 182 LYS A N 1
ATOM 1449 C CA . LYS A 1 182 ? -15.438 -6.176 17.539 1.00 97.25 182 LYS A CA 1
ATOM 1450 C C . LYS A 1 182 ? -15.531 -5.066 18.588 1.00 97.25 182 LYS A C 1
ATOM 1452 O O . LYS A 1 182 ? -16.568 -4.422 18.730 1.00 97.25 182 LYS A O 1
ATOM 1457 N N . THR A 1 183 ? -14.422 -4.801 19.272 1.00 95.75 183 THR A N 1
ATOM 1458 C CA . THR A 1 183 ? -14.265 -3.689 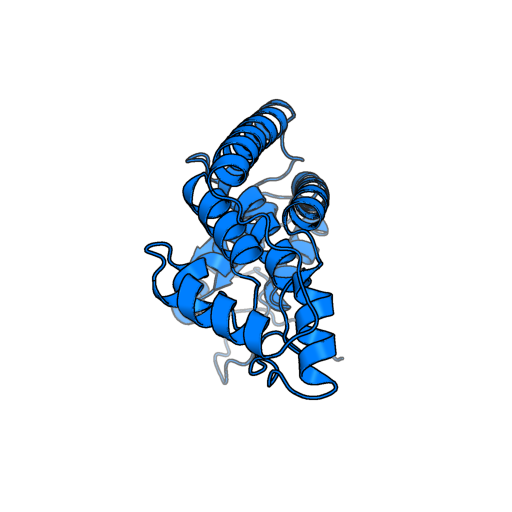20.211 1.00 95.75 183 THR A CA 1
ATOM 1459 C C . THR A 1 183 ? -13.093 -2.825 19.757 1.00 95.75 183 THR A C 1
ATOM 1461 O O . THR A 1 183 ? -12.026 -3.358 19.456 1.00 95.75 183 THR A O 1
ATOM 1464 N N . LYS A 1 184 ? -13.261 -1.493 19.728 1.00 96.31 184 LYS A N 1
ATOM 1465 C CA . LYS A 1 184 ? -12.170 -0.576 19.357 1.00 96.31 184 LYS A CA 1
ATOM 1466 C C . LYS A 1 184 ? -10.968 -0.785 20.278 1.00 96.31 184 LYS A C 1
ATOM 1468 O O . LYS A 1 184 ? -11.105 -0.744 21.500 1.00 96.31 184 LYS A O 1
ATOM 1473 N N . GLY A 1 185 ? -9.814 -0.993 19.667 1.00 94.06 185 GLY A N 1
ATOM 1474 C CA . GLY A 1 185 ? -8.509 -1.053 20.305 1.00 94.06 185 GLY A CA 1
ATOM 1475 C C . GLY A 1 185 ? -7.565 -0.016 19.715 1.00 94.06 185 GLY A C 1
ATOM 1476 O O . GLY A 1 185 ? -7.991 0.935 19.058 1.00 94.06 185 GLY A O 1
ATOM 1477 N N . GLU A 1 186 ? -6.271 -0.206 19.940 1.00 93.19 186 GLU A N 1
ATOM 1478 C CA . GLU A 1 186 ? -5.245 0.685 19.405 1.00 93.19 186 GLU A CA 1
ATOM 1479 C C . GLU A 1 186 ? -3.923 -0.048 19.183 1.00 93.19 186 GLU A C 1
ATOM 1481 O O . GLU A 1 186 ? -3.531 -0.937 19.942 1.00 93.19 186 GLU A O 1
ATOM 1486 N N . ALA A 1 187 ? -3.216 0.358 18.135 1.00 93.00 187 ALA A N 1
ATOM 1487 C CA . ALA A 1 187 ? -1.807 0.074 17.951 1.00 93.00 187 ALA A CA 1
ATOM 1488 C C . ALA A 1 187 ? -0.975 1.317 18.277 1.00 93.00 187 ALA A C 1
ATOM 1490 O O . ALA A 1 187 ? -1.356 2.437 17.924 1.00 93.00 187 ALA A O 1
ATOM 1491 N N . ILE A 1 188 ? 0.176 1.115 18.916 1.00 91.00 188 ILE A N 1
ATOM 1492 C CA . ILE A 1 188 ? 1.009 2.192 19.459 1.00 91.00 188 ILE A CA 1
ATOM 1493 C C . ILE A 1 188 ? 2.467 1.957 19.084 1.00 91.00 188 ILE A C 1
ATOM 1495 O O . ILE A 1 188 ? 2.963 0.835 19.179 1.00 91.00 188 ILE A O 1
ATOM 1499 N N . VAL A 1 189 ? 3.175 3.020 18.698 1.00 91.94 189 VAL A N 1
ATOM 1500 C CA . VAL A 1 189 ? 4.628 2.927 18.533 1.00 91.94 189 VAL A CA 1
ATOM 1501 C C . VAL A 1 189 ? 5.283 2.900 19.902 1.00 91.94 189 VAL A C 1
ATOM 1503 O O . VAL A 1 189 ? 5.066 3.799 20.715 1.00 91.94 189 VAL A O 1
ATOM 1506 N N . GLY A 1 190 ? 6.095 1.884 20.160 1.00 86.31 190 GLY A N 1
ATOM 1507 C CA . GLY A 1 190 ? 6.810 1.790 21.421 1.00 86.31 190 GLY A CA 1
ATOM 1508 C C . GLY A 1 190 ? 7.618 0.516 21.568 1.00 86.31 190 GLY A C 1
ATOM 1509 O O . GLY A 1 190 ? 7.351 -0.503 20.935 1.00 86.31 190 GLY A O 1
ATOM 1510 N N . GLU A 1 191 ? 8.613 0.583 22.446 1.00 83.88 191 GLU A N 1
ATOM 1511 C CA . GLU A 1 191 ? 9.348 -0.596 22.883 1.00 83.88 191 GLU A CA 1
ATOM 1512 C C . GLU A 1 191 ? 8.452 -1.498 23.734 1.00 83.88 191 GLU A C 1
ATOM 1514 O O . GLU A 1 191 ? 7.635 -1.012 24.522 1.00 83.88 191 GLU A O 1
ATOM 1519 N N . ALA A 1 192 ? 8.664 -2.813 23.645 1.00 77.69 192 ALA A N 1
ATOM 1520 C CA . ALA A 1 192 ? 7.897 -3.798 24.406 1.00 77.69 192 ALA A CA 1
ATOM 1521 C C . ALA A 1 192 ? 7.869 -3.482 25.912 1.00 77.69 192 ALA A C 1
ATOM 1523 O O . ALA A 1 192 ? 6.807 -3.496 26.526 1.00 77.69 192 ALA A O 1
ATOM 1524 N N . GLY A 1 193 ? 9.008 -3.084 26.492 1.00 78.38 193 GLY A N 1
ATOM 1525 C CA . GLY A 1 193 ? 9.087 -2.702 27.906 1.00 78.38 193 GLY A CA 1
ATOM 1526 C C . GLY A 1 193 ? 8.191 -1.517 28.279 1.00 78.38 193 GLY A C 1
ATOM 1527 O O . GLY A 1 193 ? 7.600 -1.501 29.355 1.00 78.38 193 GLY A O 1
ATOM 1528 N N . SER A 1 194 ? 8.035 -0.542 27.380 1.00 78.19 194 SER A N 1
ATOM 1529 C CA . SER A 1 194 ? 7.134 0.596 27.603 1.00 78.19 194 SER A CA 1
ATOM 1530 C C . SER A 1 194 ? 5.664 0.210 27.443 1.00 78.19 194 SER A C 1
ATOM 1532 O O . SER A 1 194 ? 4.812 0.736 28.159 1.00 78.19 194 SER A O 1
ATOM 1534 N N . LEU A 1 195 ? 5.364 -0.722 26.536 1.00 76.75 195 LEU A N 1
ATOM 1535 C CA . LEU A 1 195 ? 4.010 -1.229 26.307 1.00 76.75 195 LEU A CA 1
ATOM 1536 C C . LEU A 1 195 ? 3.520 -2.100 27.471 1.00 76.75 195 LEU A C 1
ATOM 1538 O O . LEU A 1 195 ? 2.355 -1.994 27.844 1.00 76.75 195 LEU A O 1
ATOM 1542 N N . LEU A 1 196 ? 4.412 -2.865 28.111 1.00 77.38 196 LEU A N 1
ATOM 1543 C CA . LEU A 1 196 ? 4.101 -3.673 29.298 1.00 77.38 196 LEU A CA 1
ATOM 1544 C C . LEU A 1 196 ? 3.533 -2.844 30.457 1.00 77.38 196 LEU A C 1
ATOM 1546 O O . LEU A 1 196 ? 2.695 -3.330 31.210 1.00 77.38 196 LEU A O 1
ATOM 1550 N N . ASN A 1 197 ? 3.917 -1.571 30.577 1.00 78.50 197 ASN A N 1
ATOM 1551 C CA . ASN A 1 197 ? 3.368 -0.680 31.605 1.00 78.50 197 ASN A CA 1
ATOM 1552 C C . ASN A 1 197 ? 1.886 -0.330 31.383 1.00 78.50 197 ASN A C 1
ATOM 1554 O O . ASN A 1 197 ? 1.247 0.208 32.286 1.00 78.50 197 ASN A O 1
ATOM 1558 N N . LYS A 1 198 ? 1.340 -0.599 30.191 1.00 73.56 198 LYS A N 1
ATOM 1559 C CA . LYS A 1 198 ? -0.079 -0.396 29.872 1.00 73.56 198 LYS A CA 1
ATOM 1560 C C . LYS A 1 198 ? -0.933 -1.639 30.128 1.00 73.56 198 LYS A C 1
ATOM 1562 O O . LYS A 1 198 ? -2.152 -1.505 30.205 1.00 73.56 198 LYS A O 1
ATOM 1567 N N . VAL A 1 199 ? -0.305 -2.807 30.271 1.00 76.12 199 VAL A N 1
ATOM 1568 C CA . VAL A 1 199 ? -0.975 -4.089 30.511 1.00 76.12 199 VAL A CA 1
ATOM 1569 C C . VAL A 1 199 ? -1.437 -4.153 31.967 1.00 76.12 199 VAL A C 1
ATOM 1571 O O . VAL A 1 199 ? -0.674 -3.858 32.891 1.00 76.12 199 VAL A O 1
ATOM 1574 N N . LYS A 1 200 ? -2.701 -4.517 32.181 1.00 76.88 200 LYS A N 1
ATOM 1575 C CA . LYS A 1 200 ? -3.306 -4.681 33.506 1.00 76.88 200 LYS A CA 1
ATOM 1576 C C . LYS A 1 200 ? -3.467 -6.156 33.849 1.00 76.88 200 LYS A C 1
ATOM 1578 O O . LYS A 1 200 ? -3.441 -7.038 32.995 1.00 76.88 200 LYS A O 1
ATOM 1583 N N . GLU A 1 201 ? -3.655 -6.425 35.136 1.00 71.00 201 GLU A N 1
ATOM 1584 C CA . GLU A 1 201 ? -4.004 -7.764 35.599 1.00 71.00 201 GLU A CA 1
ATOM 1585 C C . GLU A 1 201 ? -5.306 -8.235 34.926 1.00 71.00 201 GLU A C 1
ATOM 1587 O O . GLU A 1 201 ? -6.314 -7.528 34.949 1.00 71.00 201 GLU A O 1
ATOM 1592 N N . GLY A 1 202 ? -5.265 -9.420 34.308 1.00 67.00 202 GLY A N 1
ATOM 1593 C CA . GLY A 1 202 ? -6.378 -9.990 33.541 1.00 67.00 202 GLY A CA 1
ATOM 1594 C C . GLY A 1 202 ? -6.279 -9.817 32.020 1.00 67.00 202 GLY A C 1
ATOM 1595 O O . GLY A 1 202 ? -7.036 -10.475 31.303 1.00 67.00 202 GLY A O 1
ATOM 1596 N N . ASP A 1 203 ? -5.338 -9.012 31.522 1.00 68.62 203 ASP A N 1
ATOM 1597 C CA . ASP A 1 203 ? -5.072 -8.893 30.086 1.00 68.62 203 ASP A CA 1
ATOM 1598 C C . ASP A 1 203 ? -4.313 -10.125 29.553 1.00 68.62 203 ASP A C 1
ATOM 1600 O O . ASP A 1 203 ? -3.518 -10.755 30.259 1.00 68.62 203 ASP A O 1
ATOM 1604 N N . LEU A 1 204 ? -4.567 -10.481 28.289 1.00 66.31 204 LEU A N 1
ATOM 1605 C CA . LEU A 1 204 ? -3.869 -11.557 27.581 1.00 66.31 204 LEU A CA 1
ATOM 1606 C C . LEU A 1 204 ? -2.796 -10.962 26.673 1.00 66.31 204 LEU A C 1
ATOM 1608 O O . LEU A 1 204 ? -3.101 -10.165 25.787 1.00 66.31 204 LEU A O 1
ATOM 1612 N N . GLU A 1 205 ? -1.552 -11.398 26.851 1.00 64.38 205 GLU A N 1
ATOM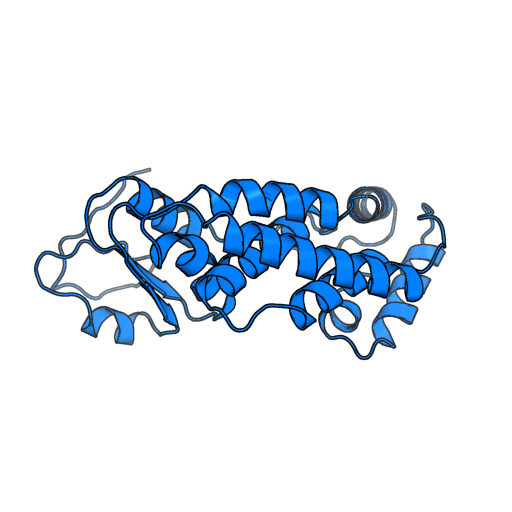 1613 C CA . GLU A 1 205 ? -0.420 -10.951 26.042 1.00 64.38 205 GLU A CA 1
ATOM 1614 C C . GLU A 1 205 ? 0.154 -12.103 25.215 1.00 64.38 205 GLU A C 1
ATOM 1616 O O . GLU A 1 205 ? 0.363 -13.217 25.705 1.00 64.38 205 GLU A O 1
ATOM 1621 N N . ARG A 1 206 ? 0.469 -11.814 23.949 1.00 61.84 206 ARG A N 1
ATOM 1622 C CA . ARG A 1 206 ? 1.330 -12.666 23.131 1.00 61.84 206 ARG A CA 1
ATOM 1623 C C . ARG A 1 206 ? 2.728 -12.055 23.094 1.00 61.84 206 ARG A C 1
ATOM 1625 O O . ARG A 1 206 ? 2.965 -11.100 22.362 1.00 61.84 206 ARG A O 1
ATOM 1632 N N . VAL A 1 207 ? 3.654 -12.646 23.842 1.00 55.47 207 VAL A N 1
ATOM 1633 C CA . VAL A 1 207 ? 5.067 -12.247 23.842 1.00 55.47 207 VAL A CA 1
ATOM 1634 C C . VAL A 1 207 ? 5.804 -12.982 22.717 1.00 55.47 207 VAL A C 1
ATOM 1636 O O . VAL A 1 207 ? 5.937 -14.204 22.750 1.00 55.47 207 VAL A O 1
ATOM 1639 N N . GLY A 1 208 ? 6.269 -12.251 21.699 1.00 49.66 208 GLY A N 1
ATOM 1640 C CA . GLY A 1 208 ? 7.296 -12.742 20.767 1.00 49.66 208 GLY A CA 1
ATOM 1641 C C . GLY A 1 208 ? 8.680 -12.678 21.422 1.00 49.66 208 GLY A C 1
ATOM 1642 O O . GLY A 1 208 ? 8.875 -11.807 22.261 1.00 49.66 208 GLY A O 1
ATOM 1643 N N . GLU A 1 209 ? 9.592 -13.604 21.078 1.00 39.47 209 GLU A N 1
ATOM 1644 C CA . GLU A 1 209 ? 10.914 -13.861 21.701 1.00 39.47 209 GLU A CA 1
ATOM 1645 C C . GLU A 1 209 ? 11.491 -12.720 22.570 1.00 39.47 209 GLU A C 1
ATOM 1647 O O . GLU A 1 209 ? 12.400 -11.991 22.180 1.00 39.47 209 GLU A O 1
ATOM 1652 N N . LEU A 1 210 ? 11.013 -12.615 23.809 1.00 39.50 210 LEU A N 1
ATOM 1653 C CA . LEU A 1 210 ? 11.636 -11.820 24.858 1.00 39.50 210 LEU A CA 1
ATOM 1654 C C . LEU A 1 210 ? 12.062 -12.797 25.942 1.00 39.50 210 LEU A C 1
ATOM 1656 O O . LEU A 1 210 ? 11.254 -13.345 26.694 1.00 39.50 210 LEU A O 1
ATOM 1660 N N . ARG A 1 211 ? 13.368 -13.073 25.983 1.00 37.38 211 ARG A N 1
ATOM 1661 C CA . ARG A 1 211 ? 13.966 -13.846 27.068 1.00 37.38 211 ARG A CA 1
ATOM 1662 C C . ARG A 1 211 ? 13.736 -13.101 28.383 1.00 37.38 211 ARG A C 1
ATOM 1664 O O . ARG A 1 211 ? 14.301 -12.034 28.586 1.00 37.38 211 ARG A O 1
ATOM 1671 N N . LYS A 1 212 ? 12.995 -13.768 29.273 1.00 42.03 212 LYS A N 1
ATOM 1672 C CA . LYS A 1 212 ? 12.851 -13.520 30.715 1.00 42.03 212 LYS A CA 1
ATOM 1673 C C . LYS A 1 212 ? 12.225 -12.182 31.105 1.00 42.03 212 LYS A C 1
ATOM 1675 O O . LYS A 1 212 ? 12.952 -11.239 31.370 1.00 42.03 212 LYS A O 1
ATOM 1680 N N . LEU A 1 213 ? 10.912 -12.179 31.322 1.00 38.00 213 LEU A N 1
ATOM 1681 C CA . LEU A 1 213 ? 10.250 -11.322 32.314 1.00 38.00 213 LEU A CA 1
ATOM 1682 C C . LEU A 1 213 ? 9.017 -12.073 32.848 1.00 38.00 213 LEU A C 1
ATOM 1684 O O . LEU A 1 213 ? 7.907 -11.948 32.343 1.00 38.00 213 LEU A O 1
ATOM 1688 N N . GLU A 1 214 ? 9.239 -12.925 33.849 1.00 42.47 214 GLU A N 1
ATOM 1689 C CA . GLU A 1 214 ? 8.178 -13.595 34.608 1.00 42.47 214 GLU A CA 1
ATOM 1690 C C . GLU A 1 214 ? 7.711 -12.672 35.743 1.00 42.47 214 GLU A C 1
ATOM 1692 O O . GLU A 1 214 ? 8.549 -12.197 36.513 1.00 42.47 214 GLU A O 1
ATOM 1697 N N . SER A 1 215 ? 6.396 -12.407 35.835 1.00 40.22 215 SER A N 1
ATOM 1698 C CA . SER A 1 215 ? 5.619 -12.318 37.102 1.00 40.22 215 SER A CA 1
ATOM 1699 C C . SER A 1 215 ? 4.265 -11.579 37.031 1.00 40.22 215 SER A C 1
ATOM 1701 O O . SER A 1 215 ? 3.629 -11.455 38.074 1.00 40.22 215 SER A O 1
ATOM 1703 N N . ARG A 1 216 ? 3.762 -11.090 35.880 1.00 38.94 216 ARG A N 1
ATOM 1704 C CA . ARG A 1 216 ? 2.515 -10.273 35.887 1.00 38.94 216 ARG A CA 1
ATOM 1705 C C . ARG A 1 216 ? 1.431 -10.608 34.855 1.00 38.94 216 ARG A C 1
ATOM 1707 O O . ARG A 1 216 ? 0.408 -9.934 34.855 1.00 38.94 216 ARG A O 1
ATOM 1714 N N . VAL A 1 217 ? 1.606 -11.625 34.007 1.00 39.75 217 VAL A N 1
ATOM 1715 C CA . VAL A 1 217 ? 0.681 -11.887 32.887 1.00 39.75 217 VAL A CA 1
ATOM 1716 C C . VAL A 1 217 ? 0.394 -13.383 32.734 1.00 39.75 217 VAL A C 1
ATOM 1718 O O . VAL A 1 217 ? 1.289 -14.214 32.889 1.00 39.75 217 VAL A O 1
ATOM 1721 N N . ASN A 1 218 ? -0.861 -13.733 32.434 1.00 39.91 218 ASN A N 1
ATOM 1722 C CA . ASN A 1 218 ? -1.255 -15.095 32.073 1.00 39.91 218 ASN A CA 1
ATOM 1723 C C . ASN A 1 218 ? -0.810 -15.380 30.629 1.00 39.91 218 ASN A C 1
ATOM 1725 O O . ASN A 1 218 ? -1.360 -14.820 29.683 1.00 39.91 218 ASN A O 1
ATOM 1729 N N . PHE A 1 219 ? 0.189 -16.246 30.454 1.00 37.62 219 PHE A N 1
ATOM 1730 C CA . PHE A 1 219 ? 0.732 -16.591 29.139 1.00 37.62 219 PHE A CA 1
ATOM 1731 C C . PHE A 1 219 ? -0.115 -17.657 28.434 1.00 37.62 219 PHE A C 1
ATOM 1733 O O . PHE A 1 219 ? -0.401 -18.710 29.006 1.00 37.62 219 PHE A O 1
ATOM 1740 N N . VAL A 1 220 ? -0.436 -17.439 27.155 1.00 38.56 220 VAL A N 1
ATOM 1741 C CA . VAL A 1 220 ? -0.966 -18.489 26.270 1.00 38.56 220 VAL A CA 1
ATOM 1742 C C . VAL A 1 220 ? 0.163 -18.989 25.372 1.00 38.56 220 VAL A C 1
ATOM 1744 O O . VAL A 1 220 ? 0.584 -18.314 24.435 1.00 38.56 220 VAL A O 1
ATOM 1747 N N . SER A 1 221 ? 0.659 -20.194 25.660 1.00 30.00 221 SER A N 1
ATOM 1748 C CA . SER A 1 221 ? 1.560 -20.931 24.770 1.00 30.00 221 SER A CA 1
ATOM 1749 C C . SER A 1 221 ? 0.727 -21.654 23.714 1.00 30.00 221 SER A C 1
ATOM 1751 O O . SER A 1 221 ? 0.067 -22.650 24.006 1.00 30.00 221 SER A O 1
ATOM 1753 N N . THR A 1 222 ? 0.744 -21.168 22.474 1.00 28.56 222 THR A N 1
ATOM 1754 C CA . THR A 1 222 ? 0.300 -21.974 21.334 1.00 28.56 222 THR A CA 1
ATOM 1755 C C . THR A 1 222 ? 1.430 -22.933 20.977 1.00 28.56 222 THR A C 1
ATOM 1757 O O . THR A 1 222 ? 2.434 -22.513 20.400 1.00 28.56 222 THR A O 1
ATOM 1760 N N . LYS A 1 223 ? 1.295 -24.209 21.355 1.00 26.62 223 LYS A N 1
ATOM 1761 C CA . LYS A 1 223 ? 2.104 -25.277 20.756 1.00 26.62 223 LYS A CA 1
ATOM 1762 C C . LYS A 1 223 ? 1.692 -25.406 19.287 1.00 26.62 223 LYS A C 1
ATOM 1764 O O . LYS A 1 223 ? 0.499 -25.504 19.007 1.00 26.62 223 LYS A O 1
ATOM 1769 N N . THR A 1 224 ? 2.688 -25.309 18.413 1.00 36.28 224 THR A N 1
ATOM 1770 C CA . THR A 1 224 ? 2.622 -25.491 16.958 1.00 36.28 224 THR A CA 1
ATOM 1771 C C . THR A 1 224 ? 2.048 -26.839 16.556 1.00 36.28 224 THR A C 1
ATOM 1773 O O . THR A 1 224 ? 2.311 -27.828 17.280 1.00 36.28 224 THR A O 1
#

Solvent-accessible surface area (backbone atoms only — not comparable to full-atom values): 12336 Å² total; per-residue (Å²): 122,61,71,65,50,56,51,52,49,52,49,19,51,72,37,91,44,72,41,78,45,67,29,82,45,62,67,61,19,34,40,37,27,33,24,24,58,33,58,55,54,65,50,68,72,61,50,55,49,50,50,55,48,50,53,52,41,52,57,53,42,67,74,70,54,70,84,72,75,93,63,99,41,57,65,55,43,52,50,26,32,56,57,10,58,70,42,89,48,67,48,14,32,75,35,11,36,53,35,30,34,34,64,55,19,46,50,51,39,48,52,65,75,59,55,56,86,55,63,62,62,25,17,34,54,49,37,11,45,53,47,14,46,69,74,26,42,17,43,96,44,100,87,49,72,57,55,58,70,50,75,71,29,35,55,48,38,51,63,20,49,71,48,60,51,64,64,41,20,56,56,37,33,56,60,43,40,64,39,32,7,58,27,58,28,43,40,37,70,41,55,69,77,65,51,56,76,73,63,53,86,88,49,82,57,84,85,68,99,66,88,81,84,90,88,76,70,64,76,72,82,82,81,129

Foldseek 3Di:
DPPVLVVQLVVLLPDLDAGEAEDQDPLSQLLSCLAQQDQAFADPVLVVVLVVLVVVLVVVLVVVPDPDDLDLDPVQLVVQQVVQCPDPFDQSNPPDSFFEDNSQSSSLSSQLVSQDPPSNSNSLLSNLLVQLSLQLTQAPDPPGGTFDCDDVSSVSHSVSHPDRSVVSSVVSSVVSSRHYGNYRYGYDNDDPVVVVVVDAQPDEDDDDDDPDDDDGHDYDDDDD